Protein AF-0000000077608091 (afdb_homodimer)

Secondary structure (DSSP, 8-state):
--HHHHHHHHHHHHHHHHHHHHHHHHHHH-SPPHHHHHHHHHHHHHHHHT-SEEEEE-SSSHHHHHHHHT--SS-EEEEES-HHHHHHHHHHSTTEEEEE-S----HHHHHHHHHHHHHHTT---TT-EEEEEEE--SSSSS-EEEEEEEE---S---------TT-/--HHHHHHHHHHHHHHHHHHHHHHHHHHH-SPPHHHHHHHHHHHHHHHHT-SEEEEE-SSSHHHHHHHHT--SS-EEEEES-HHHHHHHHHHSTTEEEEE-S----HHHHHHHHHHHHHHTT---TT-EEEEEEE--SSSSS-EEEEEEEE---S---------TT-

InterPro domains:
  IPR001697 Pyruvate kinase [PTHR11817] (1-133)
  IPR015795 Pyruvate kinase, C-terminal [PF02887] (36-150)
  IPR036918 Pyruvate kinase, C-terminal domain superfamily [G3DSA:3.40.1380.20] (1-151)
  IPR036918 Pyruvate kinase, C-terminal domain superfamily [SSF52935] (31-150)

pLDDT: mean 85.75, std 20.27, range [20.41, 98.81]

Nearest PDB structures (foldseek):
  3eoe-assembly1_B  TM=9.133E-01  e=2.733E-14  Toxoplasma gondii
  6qxl-assembly2_J  TM=8.738E-01  e=2.273E-09  Pseudomonas aeruginosa
  6qxl-assembly3_K  TM=8.736E-01  e=2.941E-09  Pseudomonas aeruginosa
  6qxl-assembly2_F  TM=8.729E-01  e=5.598E-09  Pseudomonas aeruginosa
  6k0k-assembly2_D  TM=8.549E-01  e=6.367E-09  Escherichia coli

Foldseek 3Di:
DDPVVVVVVVLVVLVVLLVVLVVVCCVPPNDDDQLLVQLSVLLVVCSVVVFLEEEEEAAQLPSVQSNLSSPHPHAYEYEYQDPVSQVVSVVPRPRYHYDHDNAPPDVPVVVLVVQVVCVVVVRADFFGKYKYWYAPPSPDHPGTRDIDIDTHHDPPPDPPPPPPVPD/DDPVVVVVVVLVVLVVLLVVLVVVCCVPPNDDDQLLVQLSVLLVVCSVVVFLEEEEEAAQLPSVQSNLSSPHPHAYEYEYQDPVSQVVSVVPRPRYHYDHDNDPPDVPVVVLVVQVVCVVVVRADFFGKYKYWYDPPPPDHPGTRDIDIDTHHDPPPPPPPPPPVPD

Radius of gyration: 19.95 Å; Cα contacts (8 Å, |Δi|>4): 597; chains: 2; bounding box: 43×51×68 Å

Solvent-accessible surface area (backbone atoms only — not comparable to full-atom values): 17889 Å² total; per-residue (Å²): 128,55,71,68,53,53,51,50,52,49,49,51,48,38,51,50,52,30,50,52,53,54,49,49,44,41,71,72,68,38,64,42,56,61,43,51,31,43,29,46,33,42,44,51,33,29,62,37,46,62,27,45,32,36,38,33,49,31,72,80,36,59,56,53,52,43,35,47,72,48,50,57,86,43,50,30,41,36,38,19,62,36,61,67,34,22,54,51,41,37,73,68,37,79,69,38,48,49,40,65,38,93,64,84,72,55,62,69,62,51,51,51,51,49,48,51,50,34,36,75,73,67,56,44,53,78,66,37,37,33,32,35,38,29,48,70,63,89,85,52,88,94,52,36,26,34,35,37,56,49,59,38,67,67,84,71,64,70,73,78,70,76,76,70,76,74,118,129,56,71,68,55,53,52,51,52,50,50,50,48,38,51,52,53,32,51,52,51,54,50,49,44,43,70,72,69,38,65,41,55,61,43,50,30,44,29,45,33,41,45,50,34,28,61,37,47,62,29,44,32,36,37,34,51,27,73,79,36,60,58,53,52,44,35,47,73,49,50,57,86,44,49,32,41,36,39,18,65,35,61,67,34,24,55,51,41,38,73,68,38,80,68,40,47,48,40,65,39,93,63,82,72,57,62,67,61,53,51,52,51,49,49,51,51,33,35,74,74,68,56,42,54,78,66,38,38,32,32,36,38,29,48,70,63,85,85,52,88,92,52,38,29,33,34,37,56,48,57,37,66,66,81,72,69,70,73,80,68,76,75,70,70,76,114

Sequence (334 aa):
MSATCLQAETAIHYNDVYQSLRNAVLEVNGPMETAEAVASSAVKTAIDINAKMLVVLTETGNTARLVAKYRPEMPVLVLTALEQTARQTEGFVKGVVSRCVGSMIGTDSILYRATETGKDLGWLKKGDAVVAVHGIQEAKSGSTNLLKVLRRVSAQLSPVALKSSYMMSATCLQAETAIHYNDVYQSLRNAVLEVNGPMETAEAVASSAVKTAIDINAKMLVVLTETGNTARLVAKYRPEMPVLVLTALEQTARQTEGFVKGVVSRCVGSMIGTDSILYRATETGKDLGWLKKGDAVVAVHGIQEAKSGSTNLLKVLRRVSAQLSPVALKSSYM

Structure (mmCIF, N/CA/C/O backbone):
data_AF-0000000077608091-model_v1
#
loop_
_entity.id
_entity.type
_entity.pdbx_description
1 polymer 'Pyruvate kinase'
#
loop_
_atom_site.group_PDB
_atom_site.id
_atom_site.type_symbol
_atom_site.label_atom_id
_atom_site.label_alt_id
_atom_site.label_comp_id
_atom_site.label_asym_id
_atom_site.label_entity_id
_atom_site.label_seq_id
_atom_site.pdbx_PDB_ins_code
_atom_site.Cartn_x
_atom_site.Cartn_y
_atom_site.Cartn_z
_atom_site.occupancy
_atom_site.B_iso_or_equiv
_atom_site.auth_seq_id
_atom_site.auth_comp_id
_atom_site.auth_asym_id
_atom_site.auth_atom_id
_atom_site.pdbx_PDB_model_num
ATOM 1 N N . MET A 1 1 ? 9.133 -10.523 -32.656 1 48.5 1 MET A N 1
ATOM 2 C CA . MET A 1 1 ? 8.953 -9.633 -31.516 1 48.5 1 MET A CA 1
ATOM 3 C C . MET A 1 1 ? 9.57 -10.242 -30.266 1 48.5 1 MET A C 1
ATOM 5 O O . MET A 1 1 ? 9.273 -11.383 -29.906 1 48.5 1 MET A O 1
ATOM 9 N N . SER A 1 2 ? 10.68 -9.805 -29.797 1 58.56 2 SER A N 1
ATOM 10 C CA . SER A 1 2 ? 11.469 -10.406 -28.719 1 58.56 2 SER A CA 1
ATOM 11 C C . SER A 1 2 ? 10.656 -10.555 -27.453 1 58.56 2 SER A C 1
ATOM 13 O O . SER A 1 2 ? 9.664 -9.852 -27.25 1 58.56 2 SER A O 1
ATOM 15 N N . ALA A 1 3 ? 10.867 -11.625 -26.766 1 62.22 3 ALA A N 1
ATOM 16 C CA . ALA A 1 3 ? 10.219 -11.914 -25.5 1 62.22 3 ALA A CA 1
ATOM 17 C C . ALA A 1 3 ? 10.125 -10.664 -24.625 1 62.22 3 ALA A C 1
ATOM 19 O O . ALA A 1 3 ? 9.133 -10.469 -23.922 1 62.22 3 ALA A O 1
ATOM 20 N N . THR A 1 4 ? 11.047 -9.773 -24.672 1 61.53 4 THR A N 1
ATOM 21 C CA . THR A 1 4 ? 11.086 -8.531 -23.906 1 61.53 4 THR A CA 1
ATOM 22 C C . THR A 1 4 ? 10.008 -7.566 -24.391 1 61.53 4 THR A C 1
ATOM 24 O O . THR A 1 4 ? 9.352 -6.906 -23.578 1 61.53 4 THR A O 1
ATOM 27 N N . CYS A 1 5 ? 9.852 -7.645 -25.719 1 62.22 5 CYS A N 1
ATOM 28 C CA . CYS A 1 5 ? 8.852 -6.754 -26.297 1 62.22 5 CYS A CA 1
ATOM 29 C C . CYS A 1 5 ? 7.441 -7.219 -25.953 1 62.22 5 CYS A C 1
ATOM 31 O O . CYS A 1 5 ? 6.566 -6.398 -25.672 1 62.22 5 CYS A O 1
ATOM 33 N N . LEU A 1 6 ? 7.273 -8.531 -25.906 1 63.91 6 LEU A N 1
ATOM 34 C CA . LEU A 1 6 ? 5.969 -9.102 -25.578 1 63.91 6 LEU A CA 1
ATOM 35 C C . LEU A 1 6 ? 5.625 -8.844 -24.125 1 63.91 6 LEU A C 1
ATOM 37 O O . LEU A 1 6 ? 4.488 -8.492 -23.797 1 63.91 6 LEU A O 1
ATOM 41 N N . GLN A 1 7 ? 6.637 -8.93 -23.328 1 67.44 7 GLN A N 1
ATOM 42 C CA . GLN A 1 7 ? 6.43 -8.703 -21.891 1 67.44 7 GLN A CA 1
ATOM 43 C C . GLN A 1 7 ? 6.074 -7.246 -21.609 1 67.44 7 GLN A C 1
ATOM 45 O O . GLN A 1 7 ? 5.184 -6.969 -20.797 1 67.44 7 GLN A O 1
ATOM 50 N N . ALA A 1 8 ? 6.676 -6.426 -22.281 1 68.75 8 ALA A N 1
ATOM 51 C CA . ALA A 1 8 ? 6.402 -5 -22.125 1 68.75 8 ALA A CA 1
ATOM 52 C C . ALA A 1 8 ? 4.988 -4.66 -22.594 1 68.75 8 ALA A C 1
ATOM 54 O O . ALA A 1 8 ? 4.285 -3.881 -21.938 1 68.75 8 ALA A O 1
ATOM 55 N N . GLU A 1 9 ? 4.605 -5.258 -23.672 1 71.06 9 GLU A N 1
ATOM 56 C CA . GLU A 1 9 ? 3.275 -4.996 -24.219 1 71.06 9 GLU A CA 1
ATOM 57 C C . GLU A 1 9 ? 2.184 -5.516 -23.281 1 71.06 9 GLU A C 1
ATOM 59 O O . GLU A 1 9 ? 1.145 -4.875 -23.125 1 71.06 9 GLU A O 1
ATOM 64 N N . THR A 1 10 ? 2.473 -6.605 -22.734 1 74.44 10 THR A N 1
ATOM 65 C CA . THR A 1 10 ? 1.517 -7.199 -21.797 1 74.44 10 THR A CA 1
ATOM 66 C C . THR A 1 10 ? 1.396 -6.355 -20.531 1 74.44 10 THR A C 1
ATOM 68 O O . THR A 1 10 ? 0.29 -6.109 -20.047 1 74.44 10 THR A O 1
ATOM 71 N N . ALA A 1 11 ? 2.557 -5.875 -20.141 1 76.69 11 ALA A N 1
ATOM 72 C CA . ALA A 1 11 ? 2.557 -5.035 -18.938 1 76.69 11 ALA A CA 1
ATOM 73 C C . ALA A 1 11 ? 1.771 -3.748 -19.172 1 76.69 11 ALA A C 1
ATOM 75 O O . ALA A 1 11 ? 1.044 -3.289 -18.281 1 76.69 11 ALA A O 1
ATOM 76 N N . ILE A 1 12 ? 1.91 -3.242 -20.375 1 80 12 ILE A N 1
ATOM 77 C CA . ILE A 1 12 ? 1.195 -2.025 -20.75 1 80 12 ILE A CA 1
ATOM 78 C C . ILE A 1 12 ? -0.307 -2.295 -20.766 1 80 12 ILE A C 1
ATOM 80 O O . ILE A 1 12 ? -1.099 -1.479 -20.297 1 80 12 ILE A O 1
ATOM 84 N N . HIS A 1 13 ? -0.577 -3.475 -21.188 1 88.25 13 HIS A N 1
ATOM 85 C CA . HIS A 1 13 ? -1.985 -3.846 -21.25 1 88.25 13 HIS A CA 1
ATOM 86 C C . HIS A 1 13 ? -2.596 -3.943 -19.859 1 88.25 13 HIS A C 1
ATOM 88 O O . HIS A 1 13 ? -3.66 -3.375 -19.594 1 88.25 13 HIS A O 1
ATOM 94 N N . TYR A 1 14 ? -1.888 -4.531 -18.969 1 92.38 14 TYR A N 1
ATOM 95 C CA . TYR A 1 14 ? -2.424 -4.703 -17.625 1 92.38 14 TYR A CA 1
ATOM 96 C C . TYR A 1 14 ? -2.496 -3.369 -16.891 1 92.38 14 TYR A C 1
ATOM 98 O O . TYR A 1 14 ? -3.428 -3.127 -16.109 1 92.38 14 TYR A O 1
ATOM 106 N N . ASN A 1 15 ? -1.525 -2.506 -17.109 1 95.62 15 ASN A N 1
ATOM 107 C CA . ASN A 1 15 ? -1.569 -1.174 -16.516 1 95.62 15 ASN A CA 1
ATOM 108 C C . ASN A 1 15 ? -2.766 -0.373 -17.016 1 95.62 15 ASN A C 1
ATOM 110 O O . ASN A 1 15 ? -3.43 0.317 -16.25 1 95.62 15 ASN A O 1
ATOM 114 N N . ASP A 1 16 ? -3.035 -0.475 -18.312 1 96.12 16 ASP A N 1
ATOM 115 C CA . ASP A 1 16 ? -4.172 0.236 -18.891 1 96.12 16 ASP A CA 1
ATOM 116 C C . ASP A 1 16 ? -5.492 -0.289 -18.328 1 96.12 16 ASP A C 1
ATOM 118 O O . ASP A 1 16 ? -6.395 0.491 -18.016 1 96.12 16 ASP A O 1
ATOM 122 N N . VAL A 1 17 ? -5.594 -1.579 -18.281 1 96.69 17 VAL A N 1
ATOM 123 C CA . VAL A 1 17 ? -6.801 -2.191 -17.734 1 96.69 17 VAL A CA 1
ATOM 124 C C . VAL A 1 17 ? -6.98 -1.766 -16.266 1 96.69 17 VAL A C 1
ATOM 126 O O . VAL A 1 17 ? -8.07 -1.355 -15.867 1 96.69 17 VAL A O 1
ATOM 129 N N . TYR A 1 18 ? -5.922 -1.805 -15.547 1 97.56 18 TYR A N 1
ATOM 130 C CA . TYR A 1 18 ? -5.961 -1.393 -14.148 1 97.56 18 TYR A CA 1
ATOM 131 C C . TYR A 1 18 ? -6.453 0.043 -14.016 1 97.56 18 TYR A C 1
ATOM 133 O O . TYR A 1 18 ? -7.367 0.323 -13.234 1 97.56 18 TYR A O 1
ATOM 141 N N . GLN A 1 19 ? -5.836 0.917 -14.727 1 97.5 19 GLN A N 1
ATOM 142 C CA . GLN A 1 19 ? -6.176 2.332 -14.617 1 97.5 19 GLN A CA 1
ATOM 143 C C . GLN A 1 19 ? -7.629 2.58 -15.016 1 97.5 19 GLN A C 1
ATOM 145 O O . GLN A 1 19 ? -8.32 3.381 -14.383 1 97.5 19 GLN A O 1
ATOM 150 N N . SER A 1 20 ? -8.062 1.897 -16.047 1 97.56 20 SER A N 1
ATOM 151 C CA . SER A 1 20 ? -9.445 2.045 -16.484 1 97.56 20 SER A CA 1
ATOM 152 C C . SER A 1 20 ? -10.422 1.583 -15.406 1 97.56 20 SER A C 1
ATOM 154 O O . SER A 1 20 ? -11.43 2.242 -15.156 1 97.56 20 SER A O 1
ATOM 156 N N . LEU A 1 21 ? -10.125 0.485 -14.812 1 97.75 21 LEU A N 1
ATOM 157 C CA . LEU A 1 21 ? -10.992 -0.047 -13.758 1 97.75 21 LEU A CA 1
ATOM 158 C C . LEU A 1 21 ? -11.008 0.882 -12.547 1 97.75 21 LEU A C 1
ATOM 160 O O . LEU A 1 21 ? -12.078 1.181 -12.008 1 97.75 21 LEU A O 1
ATOM 164 N N . ARG A 1 22 ? -9.812 1.291 -12.102 1 98 22 ARG A N 1
ATOM 165 C CA . ARG A 1 22 ? -9.727 2.217 -10.977 1 98 22 ARG A CA 1
ATOM 166 C C . ARG A 1 22 ? -10.539 3.48 -11.242 1 98 22 ARG A C 1
ATOM 168 O O . ARG A 1 22 ? -11.312 3.916 -10.391 1 98 22 ARG A O 1
ATOM 175 N N . ASN A 1 23 ? -10.352 4.062 -12.438 1 97.06 23 ASN A N 1
ATOM 176 C CA . ASN A 1 23 ? -11.031 5.305 -12.781 1 97.06 23 ASN A CA 1
ATOM 177 C C . ASN A 1 23 ? -12.547 5.109 -12.836 1 97.06 23 ASN A C 1
ATOM 179 O O . ASN A 1 23 ? -13.305 5.992 -12.43 1 97.06 23 ASN A O 1
ATOM 183 N N . ALA A 1 24 ? -12.945 4.016 -13.367 1 97.31 24 ALA A N 1
ATOM 184 C CA . ALA A 1 24 ? -14.375 3.723 -13.43 1 97.31 24 ALA A CA 1
ATOM 185 C C . ALA A 1 24 ? -14.977 3.654 -12.031 1 97.31 24 ALA A C 1
ATOM 187 O O . ALA A 1 24 ? -16.062 4.18 -11.789 1 97.31 24 ALA A O 1
ATOM 188 N N . VAL A 1 25 ? -14.273 3.021 -11.133 1 97.44 25 VAL A N 1
ATOM 189 C CA . VAL A 1 25 ? -14.766 2.883 -9.766 1 97.44 25 VAL A CA 1
ATOM 190 C C . VAL A 1 25 ? -14.875 4.258 -9.117 1 97.44 25 VAL A C 1
ATOM 192 O O . VAL A 1 25 ? -15.883 4.566 -8.469 1 97.44 25 VAL A O 1
ATOM 195 N N . LEU A 1 26 ? -13.891 5.062 -9.25 1 96.06 26 LEU A N 1
ATOM 196 C CA . LEU A 1 26 ? -13.898 6.395 -8.656 1 96.06 26 LEU A CA 1
ATOM 197 C C . LEU A 1 26 ? -15.008 7.246 -9.25 1 96.06 26 LEU A C 1
ATOM 199 O O . LEU A 1 26 ? -15.641 8.031 -8.539 1 96.06 26 LEU A O 1
ATOM 203 N N . GLU A 1 27 ? -15.219 7.105 -10.539 1 94.44 27 GLU A N 1
ATOM 204 C CA . GLU A 1 27 ? -16.234 7.883 -11.234 1 94.44 27 GLU A CA 1
ATOM 205 C C . GLU A 1 27 ? -17.641 7.477 -10.781 1 94.44 27 GLU A C 1
ATOM 207 O O . GLU A 1 27 ? -18.5 8.328 -10.555 1 94.44 27 GLU A O 1
ATOM 212 N N . VAL A 1 28 ? -17.812 6.195 -10.641 1 95.88 28 VAL A N 1
ATOM 213 C CA . VAL A 1 28 ? -19.156 5.68 -10.383 1 95.88 28 VAL A CA 1
ATOM 214 C C . VAL A 1 28 ? -19.438 5.711 -8.883 1 95.88 28 VAL A C 1
ATOM 216 O O . VAL A 1 28 ? -20.516 6.133 -8.461 1 95.88 28 VAL A O 1
ATOM 219 N N . ASN A 1 29 ? -18.531 5.309 -8.047 1 95.19 29 ASN A N 1
ATOM 220 C CA . ASN A 1 29 ? -18.797 5.078 -6.629 1 95.19 29 ASN A CA 1
ATOM 221 C C . ASN A 1 29 ? -18.25 6.215 -5.766 1 95.19 29 ASN A C 1
ATOM 223 O O . ASN A 1 29 ? -18.625 6.34 -4.598 1 95.19 29 ASN A O 1
ATOM 227 N N . GLY A 1 30 ? -17.406 7.09 -6.312 1 94.31 30 GLY A N 1
ATOM 228 C CA . GLY A 1 30 ? -16.688 8.047 -5.477 1 94.31 30 GLY A CA 1
ATOM 229 C C . GLY A 1 30 ? -15.539 7.43 -4.707 1 94.31 30 GLY A C 1
ATOM 230 O O . GLY A 1 30 ? -14.938 6.453 -5.156 1 94.31 30 GLY A O 1
ATOM 231 N N . PRO A 1 31 ? -15.227 8.031 -3.57 1 95.44 31 PRO A N 1
ATOM 232 C CA . PRO A 1 31 ? -14.102 7.5 -2.801 1 95.44 31 PRO A CA 1
ATOM 233 C C . PRO A 1 31 ? -14.281 6.031 -2.426 1 95.44 31 PRO A C 1
ATOM 235 O O . PRO A 1 31 ? -15.398 5.602 -2.127 1 95.44 31 PRO A O 1
ATOM 238 N N . MET A 1 32 ? -13.188 5.355 -2.426 1 97.12 32 MET A N 1
ATOM 239 C CA . MET A 1 32 ? -13.188 3.924 -2.133 1 97.12 32 MET A CA 1
ATOM 240 C C . MET A 1 32 ? -13.211 3.678 -0.627 1 97.12 32 MET A C 1
ATOM 242 O O . MET A 1 32 ? -12.734 4.508 0.148 1 97.12 32 MET A O 1
ATOM 246 N N . GLU A 1 33 ? -13.758 2.455 -0.279 1 96.62 33 GLU A N 1
ATOM 247 C CA . GLU A 1 33 ? -13.5 1.937 1.061 1 96.62 33 GLU A CA 1
ATOM 248 C C . GLU A 1 33 ? -12.047 1.503 1.214 1 96.62 33 GLU A C 1
ATOM 250 O O . GLU A 1 33 ? -11.391 1.156 0.229 1 96.62 33 GLU A O 1
ATOM 255 N N . THR A 1 34 ? -11.609 1.512 2.463 1 96.69 34 THR A N 1
ATOM 256 C CA . THR A 1 34 ? -10.203 1.252 2.762 1 96.69 34 THR A CA 1
ATOM 257 C C . THR A 1 34 ? -9.758 -0.07 2.145 1 96.69 34 THR A C 1
ATOM 259 O O . THR A 1 34 ? -8.727 -0.127 1.466 1 96.69 34 THR A O 1
ATOM 262 N N . ALA A 1 35 ? -10.523 -1.068 2.297 1 96.88 35 ALA A N 1
ATOM 263 C CA . ALA A 1 35 ? -10.125 -2.396 1.84 1 96.88 35 ALA A CA 1
ATOM 264 C C . ALA A 1 35 ? -9.93 -2.418 0.327 1 96.88 35 ALA A C 1
ATOM 266 O O . ALA A 1 35 ? -8.945 -2.971 -0.17 1 96.88 35 ALA A O 1
ATOM 267 N N . GLU A 1 36 ? -10.773 -1.829 -0.389 1 97.94 36 GLU A N 1
ATOM 268 C CA . GLU A 1 36 ? -10.672 -1.799 -1.846 1 97.94 36 GLU A CA 1
ATOM 269 C C . GLU A 1 36 ? -9.484 -0.957 -2.299 1 97.94 36 GLU A C 1
ATOM 271 O O . GLU A 1 36 ? -8.766 -1.336 -3.227 1 97.94 36 GLU A O 1
ATOM 276 N N . ALA A 1 37 ? -9.336 0.158 -1.621 1 98.38 37 ALA A N 1
ATOM 277 C CA . ALA A 1 37 ? -8.234 1.043 -1.988 1 98.38 37 ALA A CA 1
ATOM 278 C C . ALA A 1 37 ? -6.887 0.353 -1.79 1 98.38 37 ALA A C 1
ATOM 280 O O . ALA A 1 37 ? -5.984 0.486 -2.621 1 98.38 37 ALA A O 1
ATOM 281 N N . VAL A 1 38 ? -6.77 -0.369 -0.725 1 98.38 38 VAL A N 1
ATOM 282 C CA . VAL A 1 38 ? -5.512 -1.047 -0.429 1 98.38 38 VAL A CA 1
ATOM 283 C C . VAL A 1 38 ? -5.316 -2.213 -1.394 1 98.38 38 VAL A C 1
ATOM 285 O O . VAL A 1 38 ? -4.211 -2.43 -1.897 1 98.38 38 VAL A O 1
ATOM 288 N N . ALA A 1 39 ? -6.344 -2.934 -1.659 1 98.44 39 ALA A N 1
ATOM 289 C CA . ALA A 1 39 ? -6.258 -4.023 -2.627 1 98.44 39 ALA A CA 1
ATOM 290 C C . ALA A 1 39 ? -5.867 -3.502 -4.008 1 98.44 39 ALA A C 1
ATOM 292 O O . ALA A 1 39 ? -4.988 -4.062 -4.664 1 98.44 39 ALA A O 1
ATOM 293 N N . SER A 1 40 ? -6.543 -2.461 -4.43 1 98.69 40 SER A N 1
ATOM 294 C CA . SER A 1 40 ? -6.223 -1.819 -5.699 1 98.69 40 SER A CA 1
ATOM 295 C C . SER A 1 40 ? -4.773 -1.346 -5.727 1 98.69 40 SER A C 1
ATOM 297 O O . SER A 1 40 ? -4.086 -1.492 -6.738 1 98.69 40 SER A O 1
ATOM 299 N N . SER A 1 41 ? -4.301 -0.815 -4.609 1 98.81 41 SER A N 1
ATOM 300 C CA . SER A 1 41 ? -2.928 -0.326 -4.512 1 98.81 41 SER A CA 1
ATOM 301 C C . SER A 1 41 ? -1.926 -1.475 -4.57 1 98.81 41 SER A C 1
ATOM 303 O O . SER A 1 41 ? -0.826 -1.319 -5.105 1 98.81 41 SER A O 1
ATOM 305 N N . ALA A 1 42 ? -2.301 -2.574 -4.027 1 98.75 42 ALA A N 1
ATOM 306 C CA . ALA A 1 42 ? -1.426 -3.742 -4.105 1 98.75 42 ALA A CA 1
ATOM 307 C C . ALA A 1 42 ? -1.215 -4.176 -5.551 1 98.75 42 ALA A C 1
ATOM 309 O O . ALA A 1 42 ? -0.087 -4.461 -5.965 1 98.75 42 ALA A O 1
ATOM 310 N N . VAL A 1 43 ? -2.285 -4.211 -6.305 1 98.62 43 VAL A N 1
ATOM 311 C CA . VAL A 1 43 ? -2.186 -4.598 -7.707 1 98.62 43 VAL A CA 1
ATOM 312 C C . VAL A 1 43 ? -1.342 -3.576 -8.469 1 98.62 43 VAL A C 1
ATOM 314 O O . VAL A 1 43 ? -0.45 -3.943 -9.234 1 98.62 43 VAL A O 1
ATOM 317 N N . LYS A 1 44 ? -1.61 -2.322 -8.188 1 98.62 44 LYS A N 1
ATOM 318 C CA . LYS A 1 44 ? -0.823 -1.255 -8.797 1 98.62 44 LYS A CA 1
ATOM 319 C C . LYS A 1 44 ? 0.659 -1.407 -8.469 1 98.62 44 LYS A C 1
ATOM 321 O O . LYS A 1 44 ? 1.511 -1.304 -9.352 1 98.62 44 LYS A O 1
ATOM 326 N N . THR A 1 45 ? 0.945 -1.621 -7.223 1 98.56 45 THR A N 1
ATOM 327 C CA . THR A 1 45 ? 2.328 -1.76 -6.781 1 98.56 45 THR A CA 1
ATOM 328 C C . THR A 1 45 ? 3 -2.943 -7.473 1 98.56 45 THR A C 1
ATOM 330 O O . THR A 1 45 ? 4.152 -2.846 -7.898 1 98.56 45 THR A O 1
ATOM 333 N N . ALA A 1 46 ? 2.281 -4.004 -7.562 1 98.31 46 ALA A N 1
ATOM 334 C CA . ALA A 1 46 ? 2.82 -5.195 -8.211 1 98.31 46 ALA A CA 1
ATOM 335 C C . ALA A 1 46 ? 3.17 -4.918 -9.672 1 98.31 46 ALA A C 1
ATOM 337 O O . ALA A 1 46 ? 4.219 -5.348 -10.156 1 98.31 46 ALA A O 1
ATOM 338 N N . ILE A 1 47 ? 2.334 -4.23 -10.375 1 97.94 47 ILE A N 1
ATOM 339 C CA . ILE A 1 47 ? 2.588 -3.842 -11.758 1 97.94 47 ILE A CA 1
ATOM 340 C C . ILE A 1 47 ? 3.824 -2.947 -11.82 1 97.94 47 ILE A C 1
ATOM 342 O O . ILE A 1 47 ? 4.719 -3.172 -12.641 1 97.94 47 ILE A O 1
ATOM 346 N N . ASP A 1 48 ? 3.885 -1.972 -10.898 1 98 48 ASP A N 1
ATOM 347 C CA . ASP A 1 48 ? 4.91 -0.933 -10.938 1 98 48 ASP A CA 1
ATOM 348 C C . ASP A 1 48 ? 6.301 -1.525 -10.727 1 98 48 ASP A C 1
ATOM 350 O O . ASP A 1 48 ? 7.285 -1.022 -11.273 1 98 48 ASP A O 1
ATOM 354 N N . ILE A 1 49 ? 6.363 -2.602 -9.914 1 97.44 49 ILE A N 1
ATOM 355 C CA . ILE A 1 49 ? 7.684 -3.107 -9.562 1 97.44 49 ILE A CA 1
ATOM 356 C C . ILE A 1 49 ? 7.957 -4.406 -10.32 1 97.44 49 ILE A C 1
ATOM 358 O O . ILE A 1 49 ? 8.969 -5.07 -10.078 1 97.44 49 ILE A O 1
ATOM 362 N N . ASN A 1 50 ? 7.031 -4.789 -11.164 1 96.88 50 ASN A N 1
ATOM 363 C CA . ASN A 1 50 ? 7.125 -6.055 -11.883 1 96.88 50 ASN A CA 1
ATOM 364 C C . ASN A 1 50 ? 7.266 -7.234 -10.922 1 96.88 50 ASN A C 1
ATOM 366 O O . ASN A 1 50 ? 8.156 -8.062 -11.078 1 96.88 50 ASN A O 1
ATOM 370 N N . ALA A 1 51 ? 6.414 -7.184 -9.93 1 97.62 51 ALA A N 1
ATOM 371 C CA . ALA A 1 51 ? 6.387 -8.289 -8.969 1 97.62 51 ALA A CA 1
ATOM 372 C C . ALA A 1 51 ? 5.984 -9.594 -9.656 1 97.62 51 ALA A C 1
ATOM 374 O O . ALA A 1 51 ? 5.242 -9.586 -10.641 1 97.62 51 ALA A O 1
ATOM 375 N N . LYS A 1 52 ? 6.422 -10.68 -9.047 1 97.5 52 LYS A N 1
ATOM 376 C CA . LYS A 1 52 ? 6.176 -11.961 -9.695 1 97.5 52 LYS A CA 1
ATOM 377 C C . LYS A 1 52 ? 4.996 -12.688 -9.047 1 97.5 52 LYS A C 1
ATOM 379 O O . LYS A 1 52 ? 4.48 -13.656 -9.602 1 97.5 52 LYS A O 1
ATOM 384 N N . MET A 1 53 ? 4.598 -12.141 -7.906 1 97.56 53 MET A N 1
ATOM 385 C CA . MET A 1 53 ? 3.49 -12.773 -7.199 1 97.56 53 MET A CA 1
ATOM 386 C C . MET A 1 53 ? 2.828 -11.797 -6.234 1 97.56 53 MET A C 1
ATOM 388 O O . MET A 1 53 ? 3.488 -10.906 -5.695 1 97.56 53 MET A O 1
ATOM 392 N N . LEU A 1 54 ? 1.533 -11.992 -6.074 1 98.44 54 LEU A N 1
ATOM 393 C CA . LEU A 1 54 ? 0.776 -11.344 -5.012 1 98.44 54 LEU A CA 1
ATOM 394 C C . LEU A 1 54 ? 0.356 -12.352 -3.947 1 98.44 54 LEU A C 1
ATOM 396 O O . LEU A 1 54 ? -0.021 -13.477 -4.27 1 98.44 54 LEU A O 1
ATOM 400 N N . VAL A 1 55 ? 0.446 -11.938 -2.713 1 98.19 55 VAL A N 1
ATOM 401 C CA . VAL A 1 55 ? -0.026 -12.758 -1.604 1 98.19 55 VAL A CA 1
ATOM 402 C C . VAL A 1 55 ? -1.168 -12.047 -0.883 1 98.19 55 VAL A C 1
ATOM 404 O O . VAL A 1 55 ? -1.041 -10.883 -0.504 1 98.19 55 VAL A O 1
ATOM 407 N N . VAL A 1 56 ? -2.219 -12.789 -0.667 1 97.62 56 VAL A N 1
ATOM 408 C CA . VAL A 1 56 ? -3.402 -12.25 -0.007 1 97.62 56 VAL A CA 1
ATOM 409 C C . VAL A 1 56 ? -3.705 -13.062 1.253 1 97.62 56 VAL A C 1
ATOM 411 O O . VAL A 1 56 ? -3.867 -14.281 1.191 1 97.62 56 VAL A O 1
ATOM 414 N N . LEU A 1 57 ? -3.701 -12.398 2.346 1 96.19 57 LEU A N 1
ATOM 415 C CA . LEU A 1 57 ? -4.234 -13.008 3.561 1 96.19 57 LEU A CA 1
ATOM 416 C C . LEU A 1 57 ? -5.672 -12.562 3.807 1 96.19 57 LEU A C 1
ATOM 418 O O . LEU A 1 57 ? -5.949 -11.359 3.891 1 96.19 57 LEU A O 1
ATOM 422 N N . THR A 1 58 ? -6.562 -13.57 3.9 1 94.5 58 THR A N 1
ATOM 423 C CA . THR A 1 58 ? -7.977 -13.227 4.012 1 94.5 58 THR A CA 1
ATOM 424 C C . THR A 1 58 ? -8.703 -14.227 4.91 1 94.5 58 THR A C 1
ATOM 426 O O . THR A 1 58 ? -8.305 -15.391 5.008 1 94.5 58 THR A O 1
ATOM 429 N N . GLU A 1 59 ? -9.641 -13.695 5.602 1 92.06 59 GLU A N 1
ATOM 430 C CA . GLU A 1 59 ? -10.492 -14.57 6.402 1 92.06 59 GLU A CA 1
ATOM 431 C C . GLU A 1 59 ? -11.742 -14.977 5.625 1 92.06 59 GLU A C 1
ATOM 433 O O . GLU A 1 59 ? -12.055 -16.156 5.523 1 92.06 59 GLU A O 1
ATOM 438 N N . THR A 1 60 ? -12.422 -14.133 4.988 1 90.94 60 THR A N 1
ATOM 439 C CA . THR A 1 60 ? -13.711 -14.383 4.355 1 90.94 60 THR A CA 1
ATOM 440 C C . THR A 1 60 ? -13.555 -14.531 2.846 1 90.94 60 THR A C 1
ATOM 442 O O . THR A 1 60 ? -14.5 -14.906 2.152 1 90.94 60 THR A O 1
ATOM 445 N N . GLY A 1 61 ? -12.43 -14.133 2.334 1 94.19 61 GLY A N 1
ATOM 446 C CA . GLY A 1 61 ? -12.219 -14.164 0.896 1 94.19 61 GLY A CA 1
ATOM 447 C C . GLY A 1 61 ? -12.438 -12.812 0.236 1 94.19 61 GLY A C 1
ATOM 448 O O . GLY A 1 61 ? -12.156 -12.648 -0.952 1 94.19 61 GLY A O 1
ATOM 449 N N . ASN A 1 62 ? -12.867 -11.859 0.987 1 94.19 62 ASN A N 1
ATOM 450 C CA . ASN A 1 62 ? -13.172 -10.547 0.422 1 94.19 62 ASN A CA 1
ATOM 451 C C . ASN A 1 62 ? -11.93 -9.891 -0.177 1 94.19 62 ASN A C 1
ATOM 453 O O . ASN A 1 62 ? -11.984 -9.328 -1.269 1 94.19 62 ASN A O 1
ATOM 457 N N . THR A 1 63 ? -10.797 -9.953 0.528 1 96 63 THR A N 1
ATOM 458 C CA . THR A 1 63 ? -9.57 -9.367 0.011 1 96 63 THR A CA 1
ATOM 459 C C . THR A 1 63 ? -9.188 -10 -1.327 1 96 63 THR A C 1
ATOM 461 O O . THR A 1 63 ? -8.758 -9.305 -2.246 1 96 63 THR A O 1
ATOM 464 N N . ALA A 1 64 ? -9.352 -11.25 -1.453 1 96.31 64 ALA A N 1
ATOM 465 C CA . ALA A 1 64 ? -9.047 -11.953 -2.697 1 96.31 64 ALA A CA 1
ATOM 466 C C . ALA A 1 64 ? -9.922 -11.445 -3.84 1 96.31 64 ALA A C 1
ATOM 468 O O . ALA A 1 64 ? -9.43 -11.219 -4.949 1 96.31 64 ALA A O 1
ATOM 469 N N . ARG A 1 65 ? -11.141 -11.258 -3.578 1 96.25 65 ARG A N 1
ATOM 470 C CA . ARG A 1 65 ? -12.086 -10.773 -4.586 1 96.25 65 ARG A CA 1
ATOM 471 C C . ARG A 1 65 ? -11.727 -9.359 -5.027 1 96.25 65 ARG A C 1
ATOM 473 O O . ARG A 1 65 ? -11.766 -9.047 -6.219 1 96.25 65 ARG A O 1
ATOM 480 N N . LEU A 1 66 ? -11.422 -8.562 -4.09 1 96.81 66 LEU A N 1
ATOM 481 C CA . LEU A 1 66 ? -11.047 -7.188 -4.395 1 96.81 66 LEU A CA 1
ATOM 482 C C . LEU A 1 66 ? -9.789 -7.141 -5.25 1 96.81 66 LEU A C 1
ATOM 484 O O . LEU A 1 66 ? -9.703 -6.363 -6.203 1 96.81 66 LEU A O 1
ATOM 488 N N . VAL A 1 67 ? -8.789 -7.949 -4.902 1 97.94 67 VAL A N 1
ATOM 489 C CA . VAL A 1 67 ? -7.559 -7.996 -5.688 1 97.94 67 VAL A CA 1
ATOM 490 C C . VAL A 1 67 ? -7.863 -8.477 -7.105 1 97.94 67 VAL A C 1
ATOM 492 O O . VAL A 1 67 ? -7.41 -7.871 -8.078 1 97.94 67 VAL A O 1
ATOM 495 N N . ALA A 1 68 ? -8.641 -9.469 -7.254 1 96.94 68 ALA A N 1
ATOM 496 C CA . ALA A 1 68 ? -8.977 -10.039 -8.555 1 96.94 68 ALA A CA 1
ATOM 497 C C . ALA A 1 68 ? -9.727 -9.023 -9.422 1 96.94 68 ALA A C 1
ATOM 499 O O . ALA A 1 68 ? -9.562 -9.016 -10.641 1 96.94 68 ALA A O 1
ATOM 500 N N . LYS A 1 69 ? -10.516 -8.242 -8.797 1 96.06 69 LYS A N 1
ATOM 501 C CA . LYS A 1 69 ? -11.289 -7.211 -9.484 1 96.06 69 LYS A CA 1
ATOM 502 C C . LYS A 1 69 ? -10.383 -6.328 -10.344 1 96.06 69 LYS A C 1
ATOM 504 O O . LYS A 1 69 ? -10.797 -5.863 -11.406 1 96.06 69 LYS A O 1
ATOM 509 N N . TYR A 1 70 ? -9.195 -6.137 -9.906 1 97.44 70 TYR A N 1
ATOM 510 C CA . TYR A 1 70 ? -8.32 -5.176 -10.562 1 97.44 70 TYR A CA 1
ATOM 511 C C . TYR A 1 70 ? -7.352 -5.875 -11.5 1 97.44 70 TYR A C 1
ATOM 513 O O . TYR A 1 70 ? -6.387 -5.27 -11.977 1 97.44 70 TYR A O 1
ATOM 521 N N . ARG A 1 71 ? -7.5 -7.145 -11.727 1 95.94 71 ARG A N 1
ATOM 522 C CA . ARG A 1 71 ? -6.934 -7.945 -12.812 1 95.94 71 ARG A CA 1
ATOM 523 C C . ARG A 1 71 ? -5.406 -7.918 -12.766 1 95.94 71 ARG A C 1
ATOM 525 O O . ARG A 1 71 ? -4.766 -7.496 -13.734 1 95.94 71 ARG A O 1
ATOM 532 N N . PRO A 1 72 ? -4.867 -8.461 -11.711 1 96.44 72 PRO A N 1
ATOM 533 C CA . PRO A 1 72 ? -3.404 -8.531 -11.672 1 96.44 72 PRO A CA 1
ATOM 534 C C . PRO A 1 72 ? -2.83 -9.414 -12.781 1 96.44 72 PRO A C 1
ATOM 536 O O . PRO A 1 72 ? -3.443 -10.414 -13.156 1 96.44 72 PRO A O 1
ATOM 539 N N . GLU A 1 73 ? -1.683 -8.984 -13.281 1 93 73 GLU A N 1
ATOM 540 C CA . GLU A 1 73 ? -0.967 -9.742 -14.297 1 93 73 GLU A CA 1
ATOM 541 C C . GLU A 1 73 ? -0.306 -10.984 -13.703 1 93 73 GLU A C 1
ATOM 543 O O . GLU A 1 73 ? -0.19 -12.016 -14.367 1 93 73 GLU A O 1
ATOM 548 N N . MET A 1 74 ? 0.159 -10.945 -12.492 1 95.81 74 MET A N 1
ATOM 549 C CA . MET A 1 74 ? 0.935 -11.992 -11.836 1 95.81 74 MET A CA 1
ATOM 550 C C . MET A 1 74 ? 0.027 -12.93 -11.039 1 95.81 74 MET A C 1
ATOM 552 O O . MET A 1 74 ? -1.095 -12.555 -10.688 1 95.81 74 MET A O 1
ATOM 556 N N . PRO A 1 75 ? 0.473 -14.102 -10.797 1 97 75 PRO A N 1
ATOM 557 C CA . PRO A 1 75 ? -0.347 -15.016 -10.008 1 97 75 PRO A CA 1
ATOM 558 C C . PRO A 1 75 ? -0.597 -14.516 -8.586 1 97 75 PRO A C 1
ATOM 560 O O . PRO A 1 75 ? 0.235 -13.797 -8.031 1 97 75 PRO A O 1
ATOM 563 N N . VAL A 1 76 ? -1.743 -14.922 -8.055 1 98.19 76 VAL A N 1
ATOM 564 C CA . VAL A 1 76 ? -2.162 -14.516 -6.715 1 98.19 76 VAL A CA 1
ATOM 565 C C . VAL A 1 76 ? -2.279 -15.75 -5.82 1 98.19 76 VAL A C 1
ATOM 567 O O . VAL A 1 76 ? -2.996 -16.703 -6.148 1 98.19 76 VAL A O 1
ATOM 570 N N . LEU A 1 77 ? -1.54 -15.75 -4.777 1 98.44 77 LEU A N 1
ATOM 571 C CA . LEU A 1 77 ? -1.657 -16.781 -3.748 1 98.44 77 LEU A CA 1
ATOM 572 C C . LEU A 1 77 ? -2.52 -16.297 -2.588 1 98.44 77 LEU A C 1
ATOM 574 O O . LEU A 1 77 ? -2.184 -15.305 -1.93 1 98.44 77 LEU A O 1
ATOM 578 N N . VAL A 1 78 ? -3.582 -17 -2.338 1 97.69 78 VAL A N 1
ATOM 579 C CA . VAL A 1 78 ? -4.484 -16.656 -1.243 1 97.69 78 VAL A CA 1
ATOM 580 C C . VAL A 1 78 ? -4.25 -17.609 -0.068 1 97.69 78 VAL A C 1
ATOM 582 O O . VAL A 1 78 ? -4.27 -18.828 -0.233 1 97.69 78 VAL A O 1
ATOM 585 N N . LEU A 1 79 ? -4.016 -17.016 1.052 1 97.25 79 LEU A N 1
ATOM 586 C CA . LEU A 1 79 ? -3.848 -17.781 2.283 1 97.25 79 LEU A CA 1
ATOM 587 C C . LEU A 1 79 ? -4.965 -17.469 3.273 1 97.25 79 LEU A C 1
ATOM 589 O O . LEU A 1 79 ? -5.293 -16.312 3.494 1 97.25 79 LEU A O 1
ATOM 593 N N . THR A 1 80 ? -5.535 -18.484 3.852 1 95.75 80 THR A N 1
ATOM 594 C CA . THR A 1 80 ? -6.629 -18.375 4.812 1 95.75 80 THR A CA 1
ATOM 595 C C . THR A 1 80 ? -6.594 -19.516 5.812 1 95.75 80 THR A C 1
ATOM 597 O O . THR A 1 80 ? -6.062 -20.594 5.512 1 95.75 80 THR A O 1
ATOM 600 N N . ALA A 1 81 ? -7.082 -19.219 6.98 1 95.12 81 ALA A N 1
ATOM 601 C CA . ALA A 1 81 ? -7.16 -20.281 7.984 1 95.12 81 ALA A CA 1
ATOM 602 C C . ALA A 1 81 ? -8.43 -21.094 7.816 1 95.12 81 ALA A C 1
ATOM 604 O O . ALA A 1 81 ? -8.602 -22.125 8.469 1 95.12 81 ALA A O 1
ATOM 605 N N . LEU A 1 82 ? -9.336 -20.703 6.906 1 95.44 82 LEU A N 1
ATOM 606 C CA . LEU A 1 82 ? -10.617 -21.375 6.719 1 95.44 82 LEU A CA 1
ATOM 607 C C . LEU A 1 82 ? -10.633 -22.156 5.414 1 95.44 82 LEU A C 1
ATOM 609 O O . LEU A 1 82 ? -10.539 -21.578 4.332 1 95.44 82 LEU A O 1
ATOM 613 N N . GLU A 1 83 ? -10.875 -23.438 5.543 1 96.25 83 GLU A N 1
ATOM 614 C CA . GLU A 1 83 ? -10.891 -24.312 4.379 1 96.25 83 GLU A CA 1
ATOM 615 C C . GLU A 1 83 ? -11.984 -23.906 3.395 1 96.25 83 GLU A C 1
ATOM 617 O O . GLU A 1 83 ? -11.781 -23.953 2.18 1 96.25 83 GLU A O 1
ATOM 622 N N . GLN A 1 84 ? -13.062 -23.609 3.943 1 96.19 84 GLN A N 1
ATOM 623 C CA . GLN A 1 84 ? -14.18 -23.203 3.092 1 96.19 84 GLN A CA 1
ATOM 624 C C . GLN A 1 84 ? -13.812 -22 2.242 1 96.19 84 GLN A C 1
ATOM 626 O O . GLN A 1 84 ? -14.117 -21.953 1.05 1 96.19 84 GLN A O 1
ATOM 631 N N . THR A 1 85 ? -13.188 -21.062 2.855 1 95.81 85 THR A N 1
ATOM 632 C CA . THR A 1 85 ? -12.766 -19.859 2.139 1 95.81 85 THR A CA 1
ATOM 633 C C . THR A 1 85 ? -11.742 -20.219 1.061 1 95.81 85 THR A C 1
ATOM 635 O O . THR A 1 85 ? -11.797 -19.688 -0.051 1 95.81 85 THR A O 1
ATOM 638 N N . ALA A 1 86 ? -10.836 -21.094 1.38 1 96.31 86 ALA A N 1
ATOM 639 C CA . ALA A 1 86 ? -9.836 -21.516 0.403 1 96.31 86 ALA A CA 1
ATOM 640 C C . ALA A 1 86 ? -10.492 -22.141 -0.824 1 96.31 86 ALA A C 1
ATOM 642 O O . ALA A 1 86 ? -10.156 -21.797 -1.96 1 96.31 86 ALA A O 1
ATOM 643 N N . ARG A 1 87 ? -11.422 -23 -0.637 1 94.94 87 ARG A N 1
ATOM 644 C CA . ARG A 1 87 ? -12.117 -23.672 -1.727 1 94.94 87 ARG A CA 1
ATOM 645 C C . ARG A 1 87 ? -12.906 -22.672 -2.574 1 94.94 87 ARG A C 1
ATOM 647 O O . ARG A 1 87 ? -12.859 -22.734 -3.805 1 94.94 87 ARG A O 1
ATOM 654 N N . GLN A 1 88 ? -13.531 -21.828 -1.916 1 94.88 88 GLN A N 1
ATOM 655 C CA . GLN A 1 88 ? -14.391 -20.859 -2.596 1 94.88 88 GLN A CA 1
ATOM 656 C C . GLN A 1 88 ? -13.562 -19.906 -3.447 1 94.88 88 GLN A C 1
ATOM 658 O O . GLN A 1 88 ? -13.93 -19.609 -4.59 1 94.88 88 GLN A O 1
ATOM 663 N N . THR A 1 89 ? -12.523 -19.469 -2.912 1 94.31 89 THR A N 1
ATOM 664 C CA . THR A 1 89 ? -11.727 -18.484 -3.633 1 94.31 89 THR A CA 1
ATOM 665 C C . THR A 1 89 ? -11 -19.141 -4.809 1 94.31 89 THR A C 1
ATOM 667 O O . THR A 1 89 ? -10.852 -18.531 -5.867 1 94.31 89 THR A O 1
ATOM 670 N N . GLU A 1 90 ? -10.484 -20.266 -4.637 1 91.25 90 GLU A N 1
ATOM 671 C CA . GLU A 1 90 ? -9.781 -20.938 -5.723 1 91.25 90 GLU A CA 1
ATOM 672 C C . GLU A 1 90 ? -10.727 -21.266 -6.871 1 91.25 90 GLU A C 1
ATOM 674 O O . GLU A 1 90 ? -10.352 -21.188 -8.039 1 91.25 90 GLU A O 1
ATOM 679 N N . GLY A 1 91 ? -11.898 -21.562 -6.566 1 86.69 91 GLY A N 1
ATOM 680 C CA . GLY A 1 91 ? -12.867 -21.969 -7.578 1 86.69 91 GLY A CA 1
ATOM 681 C C . GLY A 1 91 ? -13.523 -20.797 -8.281 1 86.69 91 GLY A C 1
ATOM 682 O O . GLY A 1 91 ? -13.906 -20.891 -9.445 1 86.69 91 GLY A O 1
ATOM 683 N N . PHE A 1 92 ? -13.516 -19.672 -7.637 1 84.81 92 PHE A N 1
ATOM 684 C CA . PHE A 1 92 ? -14.414 -18.641 -8.133 1 84.81 92 PHE A CA 1
ATOM 685 C C . PHE A 1 92 ? -13.641 -17.391 -8.523 1 84.81 92 PHE A C 1
ATOM 687 O O . PHE A 1 92 ? -14.156 -16.531 -9.242 1 84.81 92 PHE A O 1
ATOM 694 N N . VAL A 1 93 ? -12.477 -17.312 -8.07 1 84.06 93 VAL A N 1
ATOM 695 C CA . VAL A 1 93 ? -11.688 -16.141 -8.398 1 84.06 93 VAL A CA 1
ATOM 696 C C . VAL A 1 93 ? -10.617 -16.5 -9.43 1 84.06 93 VAL A C 1
ATOM 698 O O . VAL A 1 93 ? -9.773 -17.359 -9.18 1 84.06 93 VAL A O 1
ATOM 701 N N . LYS A 1 94 ? -10.617 -15.914 -10.578 1 82.25 94 LYS A N 1
ATOM 702 C CA . LYS A 1 94 ? -9.711 -16.234 -11.672 1 82.25 94 LYS A CA 1
ATOM 703 C C . LYS A 1 94 ? -8.273 -15.859 -11.328 1 82.25 94 LYS A C 1
ATOM 705 O O . LYS A 1 94 ? -8.023 -14.773 -10.797 1 82.25 94 LYS A O 1
ATOM 710 N N . GLY A 1 95 ? -7.359 -16.797 -11.617 1 84.75 95 GLY A N 1
ATOM 711 C CA . GLY A 1 95 ? -5.941 -16.5 -11.5 1 84.75 95 GLY A CA 1
ATOM 712 C C . GLY A 1 95 ? -5.422 -16.625 -10.078 1 84.75 95 GLY A C 1
ATOM 713 O O . GLY A 1 95 ? -4.355 -16.094 -9.758 1 84.75 95 GLY A O 1
ATOM 714 N N . VAL A 1 96 ? -6.258 -17.281 -9.25 1 92.88 96 VAL A N 1
ATOM 715 C CA . VAL A 1 96 ? -5.898 -17.359 -7.84 1 92.88 96 VAL A CA 1
ATOM 716 C C . VAL A 1 96 ? -5.617 -18.812 -7.461 1 92.88 96 VAL A C 1
ATOM 718 O O . VAL A 1 96 ? -6.309 -19.734 -7.918 1 92.88 96 VAL A O 1
ATOM 721 N N . VAL A 1 97 ? -4.578 -19.062 -6.77 1 96 97 VAL A N 1
ATOM 722 C CA . VAL A 1 97 ? -4.316 -20.312 -6.062 1 96 97 VAL A CA 1
ATOM 723 C C . VAL A 1 97 ? -4.5 -20.094 -4.559 1 96 97 VAL A C 1
ATOM 725 O O . VAL A 1 97 ? -3.975 -19.141 -3.994 1 96 97 VAL A O 1
ATOM 728 N N . SER A 1 98 ? -5.289 -21.016 -3.932 1 97.19 98 SER A N 1
ATOM 729 C CA . SER A 1 98 ? -5.57 -20.828 -2.51 1 97.19 98 SER A CA 1
ATOM 730 C C . SER A 1 98 ? -4.988 -21.969 -1.682 1 97.19 98 SER A C 1
ATOM 732 O O . SER A 1 98 ? -4.93 -23.109 -2.141 1 97.19 98 SER A O 1
ATOM 734 N N . ARG A 1 99 ? -4.527 -21.609 -0.559 1 96.38 99 ARG A N 1
ATOM 735 C CA . ARG A 1 99 ? -4.023 -22.578 0.412 1 96.38 99 ARG A CA 1
ATOM 736 C C . ARG A 1 99 ? -4.547 -22.281 1.812 1 96.38 99 ARG A C 1
ATOM 738 O O . ARG A 1 99 ? -4.629 -21.109 2.209 1 96.38 99 ARG A O 1
ATOM 745 N N . CYS A 1 100 ? -4.867 -23.344 2.492 1 96.12 100 CYS A N 1
ATOM 746 C CA . CYS A 1 100 ? -5.254 -23.203 3.893 1 96.12 100 CYS A CA 1
ATOM 747 C C . CYS A 1 100 ? -4.035 -23.281 4.801 1 96.12 100 CYS A C 1
ATOM 749 O O . CYS A 1 100 ? -3.17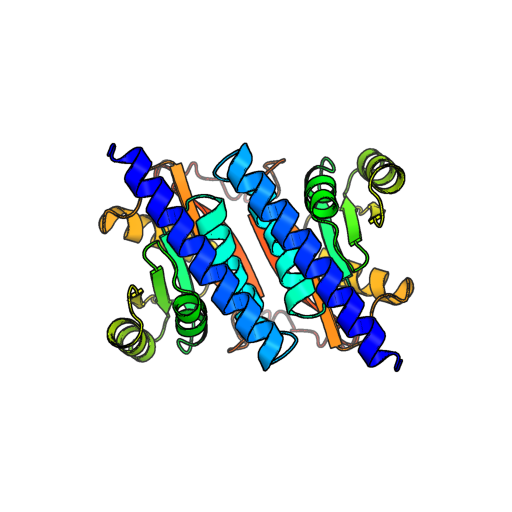6 -24.141 4.629 1 96.12 100 CYS A O 1
ATOM 751 N N . VAL A 1 101 ? -3.975 -22.328 5.715 1 94.31 101 VAL A N 1
ATOM 752 C CA . VAL A 1 101 ? -2.893 -22.328 6.695 1 94.31 101 VAL A CA 1
ATOM 753 C C . VAL A 1 101 ? -3.459 -22.562 8.094 1 94.31 101 VAL A C 1
ATOM 755 O O . VAL A 1 101 ? -4.633 -22.281 8.344 1 94.31 101 VAL A O 1
ATOM 758 N N . GLY A 1 102 ? -2.668 -23.094 8.969 1 90.06 102 GLY A N 1
ATOM 759 C CA . GLY A 1 102 ? -3.137 -23.469 10.289 1 90.06 102 GLY A CA 1
ATOM 760 C C . GLY A 1 102 ? -3.418 -22.281 11.18 1 90.06 102 GLY A C 1
ATOM 761 O O . GLY A 1 102 ? -4.207 -22.375 12.125 1 90.06 102 GLY A O 1
ATOM 762 N N . SER A 1 103 ? -2.668 -21.266 11.047 1 89 103 SER A N 1
ATOM 763 C CA . SER A 1 103 ? -2.816 -20.062 11.875 1 89 103 SER A CA 1
ATOM 764 C C . SER A 1 103 ? -2.512 -18.812 11.07 1 89 103 SER A C 1
ATOM 766 O O . SER A 1 103 ? -1.692 -18.828 10.156 1 89 103 SER A O 1
ATOM 768 N N . MET A 1 104 ? -3.232 -17.797 11.461 1 88.56 104 MET A N 1
ATOM 769 C CA . MET A 1 104 ? -2.973 -16.5 10.82 1 88.56 104 MET A CA 1
ATOM 770 C C . MET A 1 104 ? -2.154 -15.602 11.734 1 88.56 104 MET A C 1
ATOM 772 O O . MET A 1 104 ? -2.031 -14.406 11.477 1 88.56 104 MET A O 1
ATOM 776 N N . ILE A 1 105 ? -1.595 -16.203 12.742 1 84.88 105 ILE A N 1
ATOM 777 C CA . ILE A 1 105 ? -0.777 -15.445 13.688 1 84.88 105 ILE A CA 1
ATOM 778 C C . ILE A 1 105 ? 0.67 -15.414 13.203 1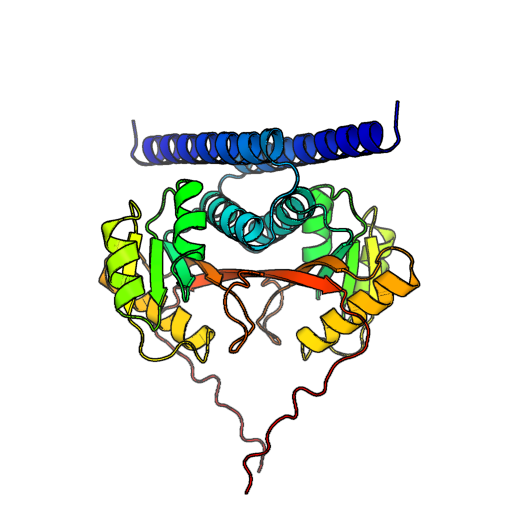 84.88 105 ILE A C 1
ATOM 780 O O . ILE A 1 105 ? 1.212 -16.438 12.773 1 84.88 105 ILE A O 1
ATOM 784 N N . GLY A 1 106 ? 1.29 -14.273 13.32 1 86.62 106 GLY A N 1
ATOM 785 C CA . GLY A 1 106 ? 2.658 -14.125 12.859 1 86.62 106 GLY A CA 1
ATOM 786 C C . GLY A 1 106 ? 2.756 -13.891 11.359 1 86.62 106 GLY A C 1
ATOM 787 O O . GLY A 1 106 ? 3.156 -14.781 10.609 1 86.62 106 GLY A O 1
ATOM 788 N N . THR A 1 107 ? 2.453 -12.789 10.984 1 87.25 107 THR A N 1
ATOM 789 C CA . THR A 1 107 ? 2.328 -12.43 9.578 1 87.25 107 THR A CA 1
ATOM 790 C C . THR A 1 107 ? 3.646 -12.656 8.836 1 87.25 107 THR A C 1
ATOM 792 O O . THR A 1 107 ? 3.658 -13.211 7.738 1 87.25 107 THR A O 1
ATOM 795 N N . ASP A 1 108 ? 4.773 -12.344 9.453 1 86.75 108 ASP A N 1
ATOM 796 C CA . ASP A 1 108 ? 6.062 -12.461 8.781 1 86.75 108 ASP A CA 1
ATOM 797 C C . ASP A 1 108 ? 6.379 -13.922 8.461 1 86.75 108 ASP A C 1
ATOM 799 O O . ASP A 1 108 ? 6.879 -14.234 7.375 1 86.75 108 ASP A O 1
ATOM 803 N N . SER A 1 109 ? 6.062 -14.742 9.43 1 90 109 SER A N 1
ATOM 804 C CA . SER A 1 109 ? 6.277 -16.172 9.203 1 90 109 SER A CA 1
ATOM 805 C C . SER A 1 109 ? 5.379 -16.688 8.086 1 90 109 SER A C 1
ATOM 807 O O . SER A 1 109 ? 5.809 -17.5 7.262 1 90 109 SER A O 1
ATOM 809 N N . ILE A 1 110 ? 4.188 -16.203 8.062 1 93.38 110 ILE A N 1
ATOM 810 C CA . ILE A 1 110 ? 3.227 -16.625 7.051 1 93.38 110 ILE A CA 1
ATOM 811 C C . ILE A 1 110 ? 3.703 -16.172 5.672 1 93.38 110 ILE A C 1
ATOM 813 O O . ILE A 1 110 ? 3.668 -16.953 4.711 1 93.38 110 ILE A O 1
ATOM 817 N N . LEU A 1 111 ? 4.195 -15.023 5.582 1 93.69 111 LEU A N 1
ATOM 818 C CA . LEU A 1 111 ? 4.648 -14.477 4.309 1 93.69 111 LEU A CA 1
ATOM 819 C C . LEU A 1 111 ? 5.906 -15.195 3.826 1 93.69 111 LEU A C 1
ATOM 821 O O . LEU A 1 111 ? 6.086 -15.406 2.623 1 93.69 111 LEU A O 1
ATOM 825 N N . TYR A 1 112 ? 6.742 -15.531 4.785 1 92.12 112 TYR A N 1
ATOM 826 C CA . TYR A 1 112 ? 7.914 -16.312 4.41 1 92.12 112 TYR A CA 1
ATOM 827 C C . TYR A 1 112 ? 7.504 -17.641 3.779 1 92.12 112 TYR A C 1
ATOM 829 O O . TYR A 1 112 ? 8 -18.016 2.711 1 92.12 112 TYR A O 1
ATOM 837 N N . ARG A 1 113 ? 6.609 -18.281 4.371 1 93.69 113 ARG A N 1
ATOM 838 C CA . ARG A 1 113 ? 6.133 -19.562 3.84 1 93.69 113 ARG A CA 1
ATOM 839 C C . ARG A 1 113 ? 5.438 -19.359 2.494 1 93.69 113 ARG A C 1
ATOM 841 O O . ARG A 1 113 ? 5.504 -20.234 1.625 1 93.69 113 ARG A O 1
ATOM 848 N N . ALA A 1 114 ? 4.789 -18.266 2.391 1 96.38 114 ALA A N 1
ATOM 849 C CA . ALA A 1 114 ? 4.145 -17.953 1.118 1 96.38 114 ALA A CA 1
ATOM 850 C C . ALA A 1 114 ? 5.168 -17.875 -0.012 1 96.38 114 ALA A C 1
ATOM 852 O O . ALA A 1 114 ? 4.922 -18.375 -1.115 1 96.38 114 ALA A O 1
ATOM 853 N N . THR A 1 115 ? 6.336 -17.297 0.268 1 95.94 115 THR A N 1
ATOM 854 C CA . THR A 1 115 ? 7.359 -17.188 -0.765 1 95.94 115 THR A CA 1
ATOM 855 C C . THR A 1 115 ? 7.914 -18.562 -1.122 1 95.94 115 THR A C 1
ATOM 857 O O . THR A 1 115 ? 8.266 -18.812 -2.275 1 95.94 115 THR A O 1
ATOM 860 N N . GLU A 1 116 ? 7.973 -19.406 -0.124 1 95.44 116 GLU A N 1
ATOM 861 C CA . GLU A 1 116 ? 8.391 -20.781 -0.398 1 95.44 116 GLU A CA 1
ATOM 862 C C . GLU A 1 116 ? 7.375 -21.5 -1.284 1 95.44 116 GLU A C 1
ATOM 864 O O . GLU A 1 116 ? 7.75 -22.219 -2.205 1 95.44 116 GLU A O 1
ATOM 869 N N . THR A 1 117 ? 6.156 -21.297 -0.976 1 96.31 117 THR A N 1
ATOM 870 C CA . THR A 1 117 ? 5.102 -21.875 -1.807 1 96.31 117 THR A CA 1
ATOM 871 C C . THR A 1 117 ? 5.215 -21.359 -3.244 1 96.31 117 THR A C 1
ATOM 873 O O . THR A 1 117 ? 5.09 -22.141 -4.191 1 96.31 117 THR A O 1
ATOM 876 N N . GLY A 1 118 ? 5.449 -20.062 -3.408 1 97.06 118 GLY A N 1
ATOM 877 C CA . GLY A 1 118 ? 5.648 -19.516 -4.734 1 97.06 118 GLY A CA 1
ATOM 878 C C . GLY A 1 118 ? 6.816 -20.125 -5.477 1 97.06 118 GLY A C 1
ATOM 879 O O . GLY A 1 118 ? 6.738 -20.375 -6.684 1 97.06 118 GLY A O 1
ATOM 880 N N . LYS A 1 119 ? 7.871 -20.359 -4.742 1 97.06 119 LYS A N 1
ATOM 881 C CA . LYS A 1 119 ? 9.023 -21.047 -5.324 1 97.06 119 LYS A CA 1
ATOM 882 C C . LYS A 1 119 ? 8.656 -22.438 -5.809 1 97.06 119 LYS A C 1
ATOM 884 O O . LYS A 1 119 ? 8.977 -22.812 -6.938 1 97.06 119 LYS A O 1
ATOM 889 N N . ASP A 1 120 ? 8.016 -23.125 -4.941 1 96.5 120 ASP A N 1
ATOM 890 C CA . ASP A 1 120 ? 7.652 -24.5 -5.246 1 96.5 120 ASP A CA 1
ATOM 891 C C . ASP A 1 120 ? 6.723 -24.578 -6.457 1 96.5 120 ASP A C 1
ATOM 893 O O . ASP A 1 120 ? 6.762 -25.547 -7.223 1 96.5 120 ASP A O 1
ATOM 897 N N . LEU A 1 121 ? 5.898 -23.594 -6.656 1 96.5 121 LEU A N 1
ATOM 898 C CA . 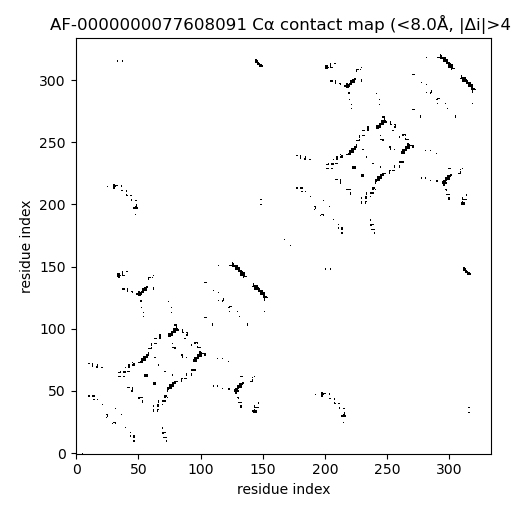LEU A 1 121 ? 4.945 -23.547 -7.758 1 96.5 121 LEU A CA 1
ATOM 899 C C . LEU A 1 121 ? 5.617 -23.047 -9.031 1 96.5 121 LEU A C 1
ATOM 901 O O . LEU A 1 121 ? 4.98 -22.984 -10.086 1 96.5 121 LEU A O 1
ATOM 905 N N . GLY A 1 122 ? 6.848 -22.516 -8.914 1 97.25 122 GLY A N 1
ATOM 906 C CA . GLY A 1 122 ? 7.605 -22.047 -10.062 1 97.25 122 GLY A CA 1
ATOM 907 C C . GLY A 1 122 ? 7.344 -20.594 -10.391 1 97.25 122 GLY A C 1
ATOM 908 O O . GLY A 1 122 ? 7.668 -20.141 -11.492 1 97.25 122 GLY A O 1
ATOM 909 N N . TRP A 1 123 ? 6.781 -19.922 -9.445 1 97.31 123 TRP A N 1
ATOM 910 C CA . TRP A 1 123 ? 6.414 -18.531 -9.688 1 97.31 123 TRP A CA 1
ATOM 911 C C . TRP A 1 123 ? 7.555 -17.594 -9.312 1 97.31 123 TRP A C 1
ATOM 913 O O . TRP A 1 123 ? 7.648 -16.484 -9.836 1 97.31 123 TRP A O 1
ATOM 923 N N . LEU A 1 124 ? 8.398 -18.078 -8.359 1 97.12 124 LEU A N 1
ATOM 924 C CA . LEU A 1 124 ? 9.352 -17.172 -7.742 1 97.12 124 LEU A CA 1
ATOM 925 C C . LEU A 1 124 ? 10.773 -17.719 -7.859 1 97.12 124 LEU A C 1
ATOM 927 O O . LEU A 1 124 ? 11.008 -18.906 -7.676 1 97.12 124 LEU A O 1
ATOM 931 N N . LYS A 1 125 ? 11.609 -16.844 -8.195 1 97.12 125 LYS A N 1
ATOM 932 C CA . LYS A 1 125 ? 13.055 -17.062 -8.062 1 97.12 125 LYS A CA 1
ATOM 933 C C . LYS A 1 125 ? 13.648 -16.141 -7.004 1 97.12 125 LYS A C 1
ATOM 935 O O . LYS A 1 125 ? 12.992 -15.203 -6.547 1 97.12 125 LYS A O 1
ATOM 940 N N . LYS A 1 126 ? 14.891 -16.438 -6.625 1 94.38 126 LYS A N 1
ATOM 941 C CA . LYS A 1 126 ? 15.594 -15.586 -5.668 1 94.38 126 LYS A CA 1
ATOM 942 C C . LYS A 1 126 ? 15.648 -14.141 -6.152 1 94.38 126 LYS A C 1
ATOM 944 O O . LYS A 1 126 ? 15.938 -13.883 -7.32 1 94.38 126 LYS A O 1
ATOM 949 N N . GLY A 1 127 ? 15.32 -13.258 -5.27 1 93.88 127 GLY A N 1
ATOM 950 C CA . GLY A 1 127 ? 15.406 -11.844 -5.59 1 93.88 127 GLY A CA 1
ATOM 951 C C . GLY A 1 127 ? 14.109 -11.266 -6.121 1 93.88 127 GLY A C 1
ATOM 952 O O . GLY A 1 127 ? 13.938 -10.047 -6.184 1 93.88 127 GLY A O 1
ATOM 953 N N . ASP A 1 128 ? 13.18 -12.125 -6.492 1 96.38 128 ASP A N 1
ATOM 954 C CA . ASP A 1 128 ? 11.914 -11.664 -7.047 1 96.38 128 ASP A CA 1
ATOM 955 C C . ASP A 1 128 ? 11.094 -10.906 -6.004 1 96.38 128 ASP A C 1
ATOM 957 O O . ASP A 1 128 ? 11.078 -11.281 -4.828 1 96.38 128 ASP A O 1
ATOM 961 N N . ALA A 1 129 ? 10.383 -9.867 -6.434 1 97 129 ALA A N 1
ATOM 962 C CA . ALA A 1 129 ? 9.523 -9.078 -5.559 1 97 129 ALA A CA 1
ATOM 963 C C . ALA A 1 129 ? 8.156 -9.734 -5.398 1 97 129 ALA A C 1
ATOM 965 O O . ALA A 1 129 ? 7.621 -10.32 -6.344 1 97 129 ALA A O 1
ATOM 966 N N . VAL A 1 130 ? 7.672 -9.625 -4.195 1 97.81 130 VAL A N 1
ATOM 967 C CA . VAL A 1 130 ? 6.34 -10.094 -3.83 1 97.81 130 VAL A CA 1
ATOM 968 C C . VAL A 1 130 ? 5.578 -8.984 -3.119 1 97.81 130 VAL A C 1
ATOM 970 O O . VAL A 1 130 ? 6.133 -8.289 -2.268 1 97.81 130 VAL A O 1
ATOM 973 N N . VAL A 1 131 ? 4.332 -8.797 -3.506 1 98.25 131 VAL A N 1
ATOM 974 C CA . VAL A 1 131 ? 3.477 -7.832 -2.822 1 98.25 131 VAL A CA 1
ATOM 975 C C . VAL A 1 131 ? 2.426 -8.57 -1.995 1 98.25 131 VAL A C 1
ATOM 977 O O . VAL A 1 131 ? 1.732 -9.453 -2.504 1 98.25 131 VAL A O 1
ATOM 980 N N . ALA A 1 132 ? 2.369 -8.203 -0.753 1 97.88 132 ALA A N 1
ATOM 981 C CA . ALA A 1 132 ? 1.39 -8.805 0.148 1 97.88 132 ALA A CA 1
ATOM 982 C C . ALA A 1 132 ? 0.352 -7.781 0.596 1 97.88 132 ALA A C 1
ATOM 984 O O . ALA A 1 132 ? 0.687 -6.625 0.851 1 97.88 132 ALA A O 1
ATOM 985 N N . VAL A 1 133 ? -0.842 -8.219 0.7 1 97.81 133 VAL A N 1
ATOM 986 C CA . VAL A 1 133 ? -1.932 -7.375 1.182 1 97.81 133 VAL A CA 1
ATOM 987 C C . VAL A 1 133 ? -2.732 -8.125 2.246 1 97.81 133 VAL A C 1
ATOM 989 O O . VAL A 1 133 ? -3.088 -9.289 2.059 1 97.81 133 VAL A O 1
ATOM 992 N N . HIS A 1 134 ? -2.889 -7.512 3.371 1 93.56 134 HIS A N 1
ATOM 993 C CA . HIS A 1 134 ? -3.564 -8.164 4.488 1 93.56 134 HIS A CA 1
ATOM 994 C C . HIS A 1 134 ? -4.023 -7.145 5.523 1 93.56 134 HIS A C 1
ATOM 996 O O . HIS A 1 134 ? -3.684 -5.961 5.43 1 93.56 134 HIS A O 1
ATOM 1002 N N . GLY A 1 135 ? -4.855 -7.488 6.363 1 87.81 135 GLY A N 1
ATOM 1003 C CA . GLY A 1 135 ? -5.25 -6.684 7.512 1 87.81 135 GLY A CA 1
ATOM 1004 C C . GLY A 1 135 ? -4.43 -6.977 8.75 1 87.81 135 GLY A C 1
ATOM 1005 O O . GLY A 1 135 ? -3.658 -7.938 8.781 1 87.81 135 GLY A O 1
ATOM 1006 N N . ILE A 1 136 ? -4.133 -5.914 9.742 1 63.5 136 ILE A N 1
ATOM 1007 C CA . ILE A 1 136 ? -3.455 -6.168 11.008 1 63.5 136 ILE A CA 1
ATOM 1008 C C . ILE A 1 136 ? -4.395 -6.906 11.961 1 63.5 136 ILE A C 1
ATOM 1010 O O . ILE A 1 136 ? -3.947 -7.516 12.93 1 63.5 136 ILE A O 1
ATOM 1014 N N . GLN A 1 137 ? -5.516 -6.168 12.406 1 51.31 137 GLN A N 1
ATOM 1015 C CA . GLN A 1 137 ? -6.156 -6.68 13.609 1 51.31 137 GLN A CA 1
ATOM 1016 C C . GLN A 1 137 ? -6.281 -8.203 13.562 1 51.31 137 GLN A C 1
ATOM 1018 O O . GLN A 1 137 ? -6.98 -8.742 12.711 1 51.31 137 GLN A O 1
ATOM 1023 N N . GLU A 1 138 ? -5.309 -9.023 14.023 1 40.59 138 GLU A N 1
ATOM 1024 C CA . GLU A 1 138 ? -5.477 -10.414 14.422 1 40.59 138 GLU A CA 1
ATOM 1025 C C . GLU A 1 138 ? -6.945 -10.734 14.695 1 40.59 138 GLU A C 1
ATOM 1027 O O . GLU A 1 138 ? -7.426 -11.812 14.352 1 40.59 138 GLU A O 1
ATOM 1032 N N . ALA A 1 139 ? -7.695 -9.961 15.547 1 37.5 139 ALA A N 1
ATOM 1033 C CA . ALA A 1 139 ? -8.984 -10.383 16.078 1 37.5 139 ALA A CA 1
ATOM 1034 C C . ALA A 1 139 ? -10.117 -9.539 15.508 1 37.5 139 ALA A C 1
ATOM 1036 O O . ALA A 1 139 ? -11.234 -9.547 16.031 1 37.5 139 ALA A O 1
ATOM 1037 N N . LYS A 1 140 ? -9.898 -8.492 14.688 1 40.94 140 LYS A N 1
ATOM 1038 C CA . LYS A 1 140 ? -11.148 -7.934 14.172 1 40.94 140 LYS A CA 1
ATOM 1039 C C . LYS A 1 140 ? -11.273 -8.164 12.672 1 40.94 140 LYS A C 1
ATOM 1041 O O . LYS A 1 140 ? -10.414 -7.727 11.898 1 40.94 140 LYS A O 1
ATOM 1046 N N . SER A 1 141 ? -11.984 -9.062 12 1 41.16 141 SER A N 1
ATOM 1047 C CA . SER A 1 141 ? -12.43 -9.477 10.68 1 41.16 141 SER A CA 1
ATOM 1048 C C . SER A 1 141 ? -12.828 -8.273 9.828 1 41.16 141 SER A C 1
ATOM 1050 O O . SER A 1 141 ? -13.414 -7.312 10.336 1 41.16 141 SER A O 1
ATOM 1052 N N . GLY A 1 142 ? -12.492 -8.109 8.406 1 49.97 142 GLY A N 1
ATOM 1053 C CA . GLY A 1 142 ? -13.047 -7.141 7.477 1 49.97 142 GLY A CA 1
ATOM 1054 C C . GLY A 1 142 ? -12.195 -5.895 7.336 1 49.97 142 GLY A C 1
ATOM 1055 O O . GLY A 1 142 ? -12.672 -4.859 6.859 1 49.97 142 GLY A O 1
ATOM 1056 N N . SER A 1 143 ? -10.758 -6.012 7.707 1 77.62 143 SER A N 1
ATOM 1057 C CA . SER A 1 143 ? -10.055 -4.75 7.902 1 77.62 143 SER A CA 1
ATOM 1058 C C . SER A 1 143 ? -8.781 -4.695 7.066 1 77.62 143 SER A C 1
ATOM 1060 O O . SER A 1 143 ? -7.746 -4.207 7.535 1 77.62 143 SER A O 1
ATOM 1062 N N . THR A 1 144 ? -8.852 -5.094 5.684 1 92.44 144 THR A N 1
ATOM 1063 C CA . THR A 1 144 ? -7.672 -4.969 4.832 1 92.44 144 THR A CA 1
ATOM 1064 C C . THR A 1 144 ? -7.152 -3.533 4.836 1 92.44 144 THR A C 1
ATOM 1066 O O . THR A 1 144 ? -7.797 -2.633 4.293 1 92.44 144 THR A O 1
ATOM 1069 N N . ASN A 1 145 ? -5.957 -3.418 5.461 1 95.81 145 ASN A N 1
ATOM 1070 C CA . ASN A 1 145 ? -5.477 -2.043 5.539 1 95.81 145 ASN A CA 1
ATOM 1071 C C . ASN A 1 145 ? -3.953 -1.977 5.441 1 95.81 145 ASN A C 1
ATOM 1073 O O . ASN A 1 145 ? -3.352 -0.946 5.746 1 95.81 145 ASN A O 1
ATOM 1077 N N . LEU A 1 146 ? -3.346 -3.135 5.023 1 95.38 146 LEU A N 1
ATOM 1078 C CA . LEU A 1 146 ? -1.888 -3.16 4.961 1 95.38 146 LEU A CA 1
ATOM 1079 C C . LEU A 1 146 ? -1.411 -3.715 3.623 1 95.38 146 LEU A C 1
ATOM 1081 O O . LEU A 1 146 ? -1.969 -4.691 3.115 1 95.38 146 LEU A O 1
ATOM 1085 N N . LEU A 1 147 ? -0.427 -3.021 3.061 1 96.88 147 LEU A N 1
ATOM 1086 C CA . LEU A 1 147 ? 0.325 -3.453 1.888 1 96.88 147 LEU A CA 1
ATOM 1087 C C . LEU A 1 147 ? 1.816 -3.531 2.197 1 96.88 147 LEU A C 1
ATOM 1089 O O . LEU A 1 147 ? 2.391 -2.592 2.75 1 96.88 147 LEU A O 1
ATOM 1093 N N . LYS A 1 148 ? 2.43 -4.715 1.936 1 95.62 148 LYS A N 1
ATOM 1094 C CA . LYS A 1 148 ? 3.85 -4.93 2.193 1 95.62 148 LYS A CA 1
ATOM 1095 C C . LYS A 1 148 ? 4.551 -5.504 0.963 1 95.62 148 LYS A C 1
ATOM 1097 O O . LYS A 1 148 ? 4.027 -6.41 0.31 1 95.62 148 LYS A O 1
ATOM 1102 N N . VAL A 1 149 ? 5.707 -4.918 0.637 1 97.19 149 VAL A N 1
ATOM 1103 C CA . VAL A 1 149 ? 6.543 -5.492 -0.414 1 97.19 149 VAL A CA 1
ATOM 1104 C C . VAL A 1 149 ? 7.703 -6.266 0.209 1 97.19 149 VAL A C 1
ATOM 1106 O O . VAL A 1 149 ? 8.352 -5.777 1.139 1 97.19 149 VAL A O 1
ATOM 1109 N N . LEU A 1 150 ? 7.898 -7.484 -0.227 1 94.31 150 LEU A N 1
ATOM 1110 C CA . LEU A 1 150 ? 9.047 -8.281 0.195 1 94.31 150 LEU A CA 1
ATOM 1111 C C . LEU A 1 150 ? 9.742 -8.914 -1.007 1 94.31 150 LEU A C 1
ATOM 1113 O O . LEU A 1 150 ? 9.266 -8.797 -2.137 1 94.31 150 LEU A O 1
ATOM 1117 N N . ARG A 1 151 ? 10.867 -9.438 -0.749 1 92.69 151 ARG A N 1
ATOM 1118 C CA . ARG A 1 151 ? 11.625 -10.133 -1.783 1 92.69 151 ARG A CA 1
ATOM 1119 C C . ARG A 1 151 ? 11.984 -11.547 -1.34 1 92.69 151 ARG A C 1
ATOM 1121 O O . ARG A 1 151 ? 12.258 -11.781 -0.161 1 92.69 151 ARG A O 1
ATOM 1128 N N . ARG A 1 152 ? 11.938 -12.352 -2.277 1 89.5 152 ARG A N 1
ATOM 1129 C CA . ARG A 1 152 ? 12.352 -13.719 -1.959 1 89.5 152 ARG A CA 1
ATOM 1130 C C . ARG A 1 152 ? 13.852 -13.789 -1.696 1 89.5 152 ARG A C 1
ATOM 1132 O O . ARG A 1 152 ? 14.656 -13.367 -2.535 1 89.5 152 ARG A O 1
ATOM 1139 N N . VAL A 1 153 ? 14.195 -14.172 -0.413 1 82.69 153 VAL A N 1
ATOM 1140 C CA . VAL A 1 153 ? 15.609 -14.32 -0.076 1 82.69 153 VAL A CA 1
ATOM 1141 C C . VAL A 1 153 ? 15.977 -15.805 -0.015 1 82.69 153 VAL A C 1
ATOM 1143 O O . VAL A 1 153 ? 15.094 -16.656 0.091 1 82.69 153 VAL A O 1
ATOM 1146 N N . SER A 1 154 ? 17.219 -16.047 -0.375 1 66.19 154 SER A N 1
ATOM 1147 C CA . SER A 1 154 ? 17.688 -17.422 -0.268 1 66.19 154 SER A CA 1
ATOM 1148 C C . SER A 1 154 ? 17.594 -17.922 1.168 1 66.19 154 SER A C 1
ATOM 1150 O O . SER A 1 154 ? 17.625 -17.141 2.113 1 66.19 154 SER A O 1
ATOM 1152 N N . ALA A 1 155 ? 17.016 -18.984 1.393 1 55.41 155 ALA A N 1
ATOM 1153 C CA . ALA A 1 155 ? 16.859 -19.672 2.674 1 55.41 155 ALA A CA 1
ATOM 1154 C C . ALA A 1 155 ? 18.016 -19.344 3.609 1 55.41 155 ALA A C 1
ATOM 1156 O O . ALA A 1 155 ? 18.125 -19.922 4.699 1 55.41 155 ALA A O 1
ATOM 1157 N N . GLN A 1 156 ? 19.125 -18.625 3.252 1 45.38 156 GLN A N 1
ATOM 1158 C CA . GLN A 1 156 ? 20.094 -18.609 4.344 1 45.38 156 GLN A CA 1
ATOM 1159 C C . GLN A 1 156 ? 19.609 -17.703 5.484 1 45.38 156 GLN A C 1
ATOM 1161 O O . GLN A 1 156 ? 19.672 -16.484 5.387 1 45.38 156 GLN A O 1
ATOM 1166 N N . LEU A 1 157 ? 18.406 -17.797 5.875 1 40.22 157 LEU A N 1
ATOM 1167 C CA . LEU A 1 157 ? 18 -17 7.023 1 40.22 157 LEU A CA 1
ATOM 1168 C C . LEU A 1 157 ? 19.141 -16.875 8.031 1 40.22 157 LEU A C 1
ATOM 1170 O O . LEU A 1 157 ? 19.609 -17.891 8.57 1 40.22 157 LEU A O 1
ATOM 1174 N N . SER A 1 158 ? 20.062 -16.047 7.891 1 35.81 158 SER A N 1
ATOM 1175 C CA . SER A 1 158 ? 20.812 -15.828 9.125 1 35.81 158 SER A CA 1
ATOM 1176 C C . SER A 1 158 ? 19.875 -15.609 10.312 1 35.81 158 SER A C 1
ATOM 1178 O O . SER A 1 158 ? 18.781 -15.078 10.148 1 35.81 158 SER A O 1
ATOM 1180 N N . PRO A 1 159 ? 19.953 -16.438 11.453 1 32.91 159 PRO A N 1
ATOM 1181 C CA . PRO A 1 159 ? 19.312 -16.188 12.75 1 32.91 159 PRO A CA 1
ATOM 1182 C C . PRO A 1 159 ? 19.344 -14.711 13.141 1 32.91 159 PRO A C 1
ATOM 1184 O O . PRO A 1 159 ? 20.406 -14.102 13.211 1 32.91 159 PRO A O 1
ATOM 1187 N N . VAL A 1 160 ? 18.812 -13.789 12.711 1 30.97 160 VAL A N 1
ATOM 1188 C CA . VAL A 1 160 ? 18.719 -12.727 13.703 1 30.97 160 VAL A CA 1
ATOM 1189 C C . VAL A 1 160 ? 18.469 -13.32 15.086 1 30.97 160 VAL A C 1
ATOM 1191 O O . VAL A 1 160 ? 17.406 -13.922 15.32 1 30.97 160 VAL A O 1
ATOM 1194 N N . ALA A 1 161 ? 19.469 -13.844 15.781 1 30.14 161 ALA A N 1
ATOM 1195 C CA . ALA A 1 161 ? 19.531 -14.18 17.203 1 30.14 161 ALA A CA 1
ATOM 1196 C C . ALA A 1 161 ? 18.656 -13.219 18.016 1 30.14 161 ALA A C 1
ATOM 1198 O O . ALA A 1 161 ? 18.812 -12 17.922 1 30.14 161 ALA A O 1
ATOM 1199 N N . LEU A 1 162 ? 17.453 -13.516 18.25 1 28.92 162 LEU A N 1
ATOM 1200 C CA . LEU A 1 162 ? 16.703 -12.984 19.391 1 28.92 162 LEU A CA 1
ATOM 1201 C C . LEU A 1 162 ? 17.641 -12.742 20.578 1 28.92 162 LEU A C 1
ATOM 1203 O O . LEU A 1 162 ? 18.172 -13.688 21.156 1 28.92 162 LEU A O 1
ATOM 1207 N N . LYS A 1 163 ? 18.609 -11.859 20.578 1 28.12 163 LYS A N 1
ATOM 1208 C CA . LYS A 1 163 ? 19.344 -11.477 21.781 1 28.12 163 LYS A CA 1
ATOM 1209 C C . LYS A 1 163 ? 18.422 -11.43 23 1 28.12 163 LYS A C 1
ATOM 1211 O O . LYS A 1 163 ? 17.438 -10.688 23 1 28.12 163 LYS A O 1
ATOM 1216 N N . SER A 1 164 ? 18.109 -12.617 23.625 1 25.58 164 SER A N 1
ATOM 1217 C CA . SER A 1 164 ? 17.781 -12.766 25.047 1 25.58 164 SER A CA 1
ATOM 1218 C C . SER A 1 164 ? 18.719 -11.945 25.922 1 25.58 164 SER A C 1
ATOM 1220 O O . SER A 1 164 ? 19.906 -12.266 26.047 1 25.58 164 SER A O 1
ATOM 1222 N N . SER A 1 165 ? 18.812 -10.695 25.812 1 24.33 165 SER A N 1
ATOM 1223 C CA . SER A 1 165 ? 19.547 -10.039 26.891 1 24.33 165 SER A CA 1
ATOM 1224 C C . SER A 1 165 ? 19.031 -10.5 28.266 1 24.33 165 SER A C 1
ATOM 1226 O O . SER A 1 165 ? 18.328 -9.758 28.953 1 24.33 165 SER A O 1
ATOM 1228 N N . TYR A 1 166 ? 18.609 -11.773 28.422 1 22.09 166 TYR A N 1
ATOM 1229 C CA . TYR A 1 166 ? 18.516 -12.156 29.828 1 22.09 166 TYR A CA 1
ATOM 1230 C C . TYR A 1 166 ? 19.906 -12.281 30.453 1 22.09 166 TYR A C 1
ATOM 1232 O O . TYR A 1 166 ? 20.031 -12.633 31.625 1 22.09 166 TYR A O 1
ATOM 1240 N N . MET A 1 167 ? 21.016 -11.773 29.922 1 20.97 167 MET A N 1
ATOM 1241 C CA . MET A 1 167 ? 21.969 -11.883 31.031 1 20.97 167 MET A CA 1
ATOM 1242 C C . MET A 1 167 ? 21.766 -10.75 32.031 1 20.97 167 MET A C 1
ATOM 1244 O O . MET A 1 167 ? 21.422 -9.625 31.641 1 20.97 167 MET A O 1
ATOM 1248 N N . MET B 1 1 ? -20.719 27.594 -7.453 1 47.84 1 MET B N 1
ATOM 1249 C CA . MET B 1 1 ? -20.20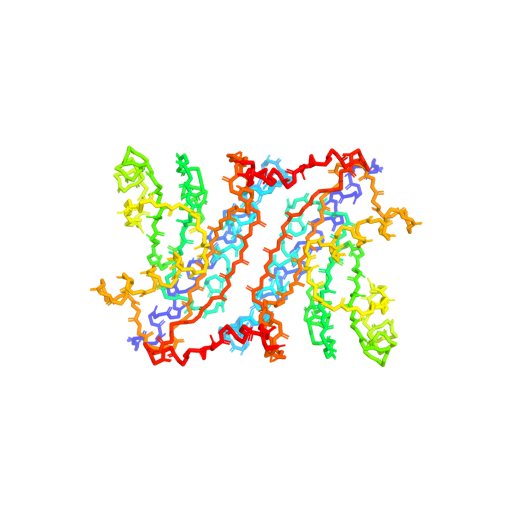3 26.234 -7.496 1 47.84 1 MET B CA 1
ATOM 1250 C C . MET B 1 1 ? -20 25.688 -6.086 1 47.84 1 MET B C 1
ATOM 1252 O O . MET B 1 1 ? -19.344 26.312 -5.262 1 47.84 1 MET B O 1
ATOM 1256 N N . SER B 1 2 ? -20.812 24.844 -5.586 1 58.03 2 SER B N 1
ATOM 1257 C CA . SER B 1 2 ? -20.875 24.391 -4.203 1 58.03 2 SER B CA 1
ATOM 1258 C C . SER B 1 2 ? -19.547 23.797 -3.764 1 58.03 2 SER B C 1
ATOM 1260 O O . SER B 1 2 ? -18.75 23.344 -4.598 1 58.03 2 SER B O 1
ATOM 1262 N N . ALA B 1 3 ? -19.156 24.062 -2.561 1 61 3 ALA B N 1
ATOM 1263 C CA . ALA B 1 3 ? -17.938 23.531 -1.939 1 61 3 ALA B CA 1
ATOM 1264 C C . ALA B 1 3 ? -17.703 22.078 -2.332 1 61 3 ALA B C 1
ATOM 1266 O O . ALA B 1 3 ? -16.562 21.656 -2.539 1 61 3 ALA B O 1
ATOM 1267 N N . THR B 1 4 ? -18.719 21.297 -2.518 1 61 4 THR B N 1
ATOM 1268 C CA . THR B 1 4 ? -18.641 19.891 -2.906 1 61 4 THR B CA 1
ATOM 1269 C C . THR B 1 4 ? -18.141 19.75 -4.336 1 61 4 THR B C 1
ATOM 1271 O O . THR B 1 4 ? -17.312 18.859 -4.629 1 61 4 THR B O 1
ATOM 1274 N N . CYS B 1 5 ? -18.609 20.719 -5.129 1 61.72 5 CYS B N 1
ATOM 1275 C CA . CYS B 1 5 ? -18.203 20.672 -6.527 1 61.72 5 CYS B CA 1
ATOM 1276 C C . CYS B 1 5 ? -16.734 21.062 -6.676 1 61.72 5 CYS B C 1
ATOM 1278 O O . CYS B 1 5 ? -16.016 20.469 -7.488 1 61.72 5 CYS B O 1
ATOM 1280 N N . LEU B 1 6 ? -16.312 22 -5.848 1 62.97 6 LEU B N 1
ATOM 1281 C CA . LEU B 1 6 ? -14.914 22.438 -5.887 1 62.97 6 LEU B CA 1
ATOM 1282 C C . LEU B 1 6 ? -13.984 21.344 -5.383 1 62.97 6 LEU B C 1
ATOM 1284 O O . LEU B 1 6 ? -12.922 21.109 -5.973 1 62.97 6 LEU B O 1
ATOM 1288 N N . GLN B 1 7 ? -14.461 20.672 -4.395 1 67.19 7 GLN B N 1
ATOM 1289 C CA . GLN B 1 7 ? -13.656 19.594 -3.832 1 67.19 7 GLN B CA 1
ATOM 1290 C C . GLN B 1 7 ? -13.508 18.438 -4.82 1 67.19 7 GLN B C 1
ATOM 1292 O O . GLN B 1 7 ? -12.414 17.875 -4.965 1 67.19 7 GLN B O 1
ATOM 1297 N N . ALA B 1 8 ? -14.5 18.188 -5.484 1 68.62 8 ALA B N 1
ATOM 1298 C CA . ALA B 1 8 ? -14.477 17.125 -6.488 1 68.62 8 ALA B CA 1
ATOM 1299 C C . ALA B 1 8 ? -13.547 17.484 -7.645 1 68.62 8 ALA B C 1
ATOM 1301 O O . ALA B 1 8 ? -12.789 16.641 -8.125 1 68.62 8 ALA B O 1
ATOM 1302 N N . GLU B 1 9 ? -13.594 18.719 -8.031 1 70.5 9 GLU B N 1
ATOM 1303 C CA . GLU B 1 9 ? -12.766 19.172 -9.141 1 70.5 9 GLU B CA 1
ATOM 1304 C C . GLU B 1 9 ? -11.281 19.141 -8.766 1 70.5 9 GLU B C 1
ATOM 1306 O O . GLU B 1 9 ? -10.438 18.781 -9.586 1 70.5 9 GLU B O 1
ATOM 1311 N N . THR B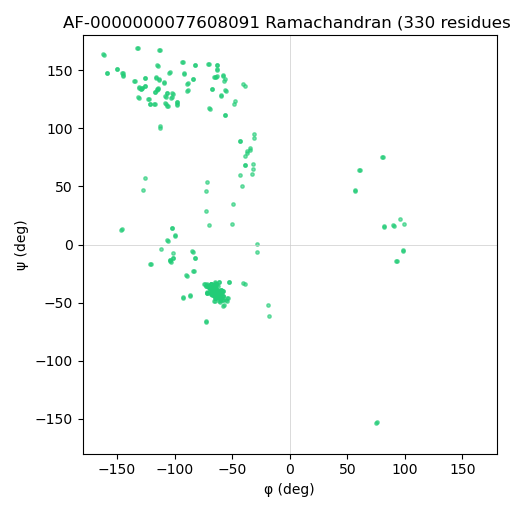 1 10 ? -11.047 19.469 -7.578 1 74.12 10 THR B N 1
ATOM 1312 C CA . THR B 1 10 ? -9.664 19.469 -7.094 1 74.12 10 THR B CA 1
ATOM 1313 C C . THR B 1 10 ? -9.141 18.031 -6.996 1 74.12 10 THR B C 1
ATOM 1315 O O . THR B 1 10 ? -8.008 17.75 -7.395 1 74.12 10 THR B O 1
ATOM 1318 N N . ALA B 1 11 ? -10.055 17.203 -6.555 1 76.12 11 ALA B N 1
ATOM 1319 C CA . ALA B 1 11 ? -9.664 15.797 -6.438 1 76.12 11 ALA B CA 1
ATOM 1320 C C . ALA B 1 11 ? -9.352 15.195 -7.805 1 76.12 11 ALA B C 1
ATOM 1322 O O . ALA B 1 11 ? -8.398 14.422 -7.949 1 76.12 11 ALA B O 1
ATOM 1323 N N . ILE B 1 12 ? -10.133 15.617 -8.766 1 79.88 12 ILE B N 1
ATOM 1324 C CA . ILE B 1 12 ? -9.938 15.141 -10.133 1 79.88 12 ILE B CA 1
ATOM 1325 C C . ILE B 1 12 ? -8.594 15.648 -10.664 1 79.88 12 ILE B C 1
ATOM 1327 O O . ILE B 1 12 ? -7.852 14.906 -11.305 1 79.88 12 ILE B O 1
ATOM 1331 N N . HIS B 1 13 ? -8.32 16.812 -10.227 1 88.12 13 HIS B N 1
ATOM 1332 C CA . HIS B 1 13 ? -7.066 17.406 -10.672 1 88.12 13 HIS B CA 1
ATOM 1333 C C . HIS B 1 13 ? -5.871 16.656 -10.086 1 88.12 13 HIS B C 1
ATOM 1335 O O . HIS B 1 13 ? -4.949 16.281 -10.82 1 88.12 13 HIS B O 1
ATOM 1341 N N . TYR B 1 14 ? -5.957 16.328 -8.844 1 92.38 14 TYR B N 1
ATOM 1342 C CA . TYR B 1 14 ? -4.832 15.648 -8.211 1 92.38 14 TYR B CA 1
ATOM 1343 C C . TYR B 1 14 ? -4.691 14.227 -8.719 1 92.38 14 TYR B C 1
ATOM 1345 O O . TYR B 1 14 ? -3.578 13.719 -8.883 1 92.38 14 TYR B O 1
ATOM 1353 N N . ASN B 1 15 ? -5.801 13.562 -8.984 1 95.62 15 ASN B N 1
ATOM 1354 C CA . ASN B 1 15 ? -5.75 12.227 -9.562 1 95.62 15 ASN B CA 1
ATOM 1355 C C . ASN B 1 15 ? -5.117 12.234 -10.953 1 95.62 15 ASN B C 1
ATOM 1357 O O . ASN B 1 15 ? -4.324 11.352 -11.281 1 95.62 15 ASN B O 1
ATOM 1361 N N . ASP B 1 16 ? -5.465 13.234 -11.75 1 96.12 16 ASP B N 1
ATOM 1362 C CA . ASP B 1 16 ? -4.898 13.344 -13.094 1 96.12 16 ASP B CA 1
ATOM 1363 C C . ASP B 1 16 ? -3.396 13.602 -13.031 1 96.12 16 ASP B C 1
ATOM 1365 O O . ASP B 1 16 ? -2.629 13.016 -13.797 1 96.12 16 ASP B O 1
ATOM 1369 N N . VAL B 1 17 ? -3.031 14.5 -12.188 1 96.62 17 VAL B N 1
ATOM 1370 C CA . VAL B 1 17 ? -1.614 14.812 -12.023 1 96.62 17 VAL B CA 1
ATOM 1371 C C . VAL B 1 17 ? -0.863 13.57 -11.555 1 96.62 17 VAL B C 1
ATOM 1373 O O . VAL B 1 17 ? 0.183 13.219 -12.109 1 96.62 17 VAL B O 1
ATOM 1376 N N . TYR B 1 18 ? -1.423 12.898 -10.609 1 97.56 18 TYR B N 1
ATOM 1377 C CA . TYR B 1 18 ? -0.82 11.672 -10.102 1 97.56 18 TYR B CA 1
ATOM 1378 C C . TYR B 1 18 ? -0.619 10.656 -11.219 1 97.56 18 TYR B C 1
ATOM 1380 O O . TYR B 1 18 ? 0.475 10.109 -11.375 1 97.56 18 TYR B O 1
ATOM 1388 N N . GLN B 1 19 ? -1.654 10.391 -11.938 1 97.5 19 GLN B N 1
ATOM 1389 C CA . GLN B 1 19 ? -1.592 9.375 -12.984 1 97.5 19 GLN B CA 1
ATOM 1390 C C . GLN B 1 19 ? -0.574 9.758 -14.055 1 97.5 19 GLN B C 1
ATOM 1392 O O . GLN B 1 19 ? 0.159 8.898 -14.555 1 97.5 19 GLN B O 1
ATOM 1397 N N . SER B 1 20 ? -0.548 11.023 -14.375 1 97.56 20 SER B N 1
ATOM 1398 C CA . SER B 1 20 ? 0.41 11.492 -15.375 1 97.56 20 SER B CA 1
ATOM 1399 C C . SER B 1 20 ? 1.845 11.289 -14.898 1 97.56 20 SER B C 1
ATOM 1401 O O . SER B 1 20 ? 2.703 10.852 -15.664 1 97.56 20 SER B O 1
ATOM 1403 N N . LEU B 1 21 ? 2.086 11.602 -13.68 1 97.75 21 LEU B N 1
ATOM 1404 C CA . LEU B 1 21 ? 3.424 11.445 -13.125 1 97.75 21 LEU B CA 1
ATOM 1405 C C . LEU B 1 21 ? 3.82 9.977 -13.062 1 97.75 21 LEU B C 1
ATOM 1407 O O . LEU B 1 21 ? 4.934 9.609 -13.445 1 97.75 21 LEU B O 1
ATOM 1411 N N . ARG B 1 22 ? 2.92 9.141 -12.516 1 97.94 22 ARG B N 1
ATOM 1412 C CA . ARG B 1 22 ? 3.18 7.707 -12.453 1 97.94 22 ARG B CA 1
ATOM 1413 C C . ARG B 1 22 ? 3.506 7.148 -13.836 1 97.94 22 ARG B C 1
ATOM 1415 O O . ARG B 1 22 ? 4.488 6.422 -14 1 97.94 22 ARG B O 1
ATOM 1422 N N . ASN B 1 23 ? 2.674 7.5 -14.828 1 97 23 ASN B N 1
ATOM 1423 C CA . ASN B 1 23 ? 2.857 6.988 -16.188 1 97 23 ASN B CA 1
ATOM 1424 C C . ASN B 1 23 ? 4.176 7.465 -16.781 1 97 23 ASN B C 1
ATOM 1426 O O . ASN B 1 23 ? 4.844 6.711 -17.5 1 97 23 ASN B O 1
ATOM 1430 N N . ALA B 1 24 ? 4.488 8.688 -16.531 1 97.31 24 ALA B N 1
ATOM 1431 C CA . ALA B 1 24 ? 5.75 9.219 -17.031 1 97.31 24 ALA B CA 1
ATOM 1432 C C . ALA B 1 24 ? 6.938 8.445 -16.469 1 97.31 24 ALA B C 1
ATOM 1434 O O . ALA B 1 24 ? 7.883 8.125 -17.188 1 97.31 24 ALA B O 1
ATOM 1435 N N . VAL B 1 25 ? 6.871 8.148 -15.195 1 97.44 25 VAL B N 1
ATOM 1436 C CA . VAL B 1 25 ? 7.957 7.422 -14.547 1 97.44 25 VAL B CA 1
ATOM 1437 C C . VAL B 1 25 ? 8.086 6.027 -15.148 1 97.44 25 VAL B C 1
ATOM 1439 O O . VAL B 1 25 ? 9.188 5.57 -15.453 1 97.44 25 VAL B O 1
ATOM 1442 N N . LEU B 1 26 ? 7.008 5.352 -15.312 1 96.06 26 LEU B N 1
ATOM 1443 C CA . LEU B 1 26 ? 7.027 4.004 -15.867 1 96.06 26 LEU B CA 1
ATOM 1444 C C . LEU B 1 26 ? 7.539 4.016 -17.312 1 96.06 26 LEU B C 1
ATOM 1446 O O . LEU B 1 26 ? 8.25 3.1 -17.719 1 96.06 26 LEU B O 1
ATOM 1450 N N . GLU B 1 27 ? 7.148 5.027 -18.047 1 94.31 27 GLU B N 1
ATOM 1451 C CA . GLU B 1 27 ? 7.559 5.145 -19.453 1 94.31 27 GLU B CA 1
ATOM 1452 C C . GLU B 1 27 ? 9.055 5.41 -19.562 1 94.31 27 GLU B C 1
ATOM 1454 O O . GLU B 1 27 ? 9.734 4.82 -20.406 1 94.31 27 GLU B O 1
ATOM 1459 N N . VAL B 1 28 ? 9.523 6.254 -18.688 1 95.88 28 VAL B N 1
ATOM 1460 C CA . VAL B 1 28 ? 10.906 6.711 -18.812 1 95.88 28 VAL B CA 1
ATOM 1461 C C . VAL B 1 28 ? 11.844 5.738 -18.109 1 95.88 28 VAL B C 1
ATOM 1463 O O . VAL B 1 28 ? 12.883 5.367 -18.656 1 95.88 28 VAL B O 1
ATOM 1466 N N . ASN B 1 29 ? 11.531 5.27 -16.938 1 95.12 29 ASN B N 1
ATOM 1467 C CA . ASN B 1 29 ? 12.461 4.535 -16.078 1 95.12 29 ASN B CA 1
ATOM 1468 C C . ASN B 1 29 ? 12.172 3.037 -16.094 1 95.12 29 ASN B C 1
ATOM 1470 O O . ASN B 1 29 ? 13.008 2.234 -15.68 1 95.12 29 ASN B O 1
ATOM 1474 N N . GLY B 1 30 ? 11.016 2.621 -16.625 1 94.25 30 GLY B N 1
ATOM 1475 C CA . GLY B 1 30 ? 10.602 1.238 -16.453 1 94.25 30 GLY B CA 1
ATOM 1476 C C . GLY B 1 30 ? 10.086 0.933 -15.062 1 94.25 30 GLY B C 1
ATOM 1477 O O . GLY B 1 30 ? 9.562 1.816 -14.375 1 94.25 30 GLY B O 1
ATOM 1478 N N . PRO B 1 31 ? 10.219 -0.326 -14.672 1 95.44 31 PRO B N 1
ATOM 14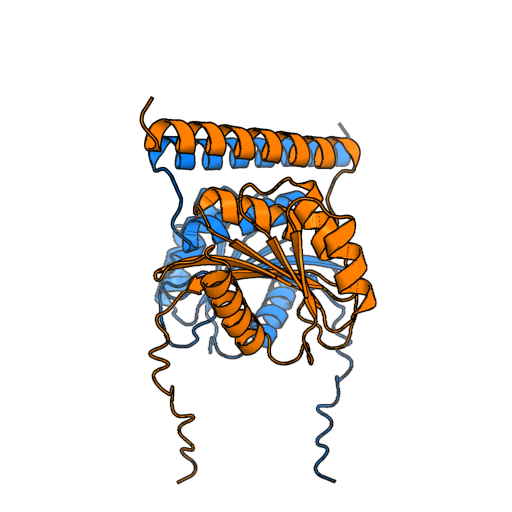79 C CA . PRO B 1 31 ? 9.703 -0.686 -13.344 1 95.44 31 PRO B CA 1
ATOM 1480 C C . PRO B 1 31 ? 10.328 0.143 -12.227 1 95.44 31 PRO B C 1
ATOM 1482 O O . PRO B 1 31 ? 11.523 0.464 -12.281 1 95.44 31 PRO B O 1
ATOM 1485 N N . MET B 1 32 ? 9.523 0.407 -11.25 1 97.06 32 MET B N 1
ATOM 1486 C CA . MET B 1 32 ? 9.945 1.229 -10.125 1 97.06 32 MET B CA 1
ATOM 1487 C C . MET B 1 32 ? 10.711 0.395 -9.102 1 97.06 32 MET B C 1
ATOM 1489 O O . MET B 1 32 ? 10.5 -0.814 -8.992 1 97.06 32 MET B O 1
ATOM 1493 N N . GLU B 1 33 ? 11.594 1.145 -8.344 1 96.62 33 GLU B N 1
ATOM 1494 C CA . GLU B 1 33 ? 12.102 0.562 -7.105 1 96.62 33 GLU B CA 1
ATOM 1495 C C . GLU B 1 33 ? 11 0.479 -6.047 1 96.62 33 GLU B C 1
ATOM 1497 O O . GLU B 1 33 ? 10.047 1.256 -6.074 1 96.62 33 GLU B O 1
ATOM 1502 N N . THR B 1 34 ? 11.195 -0.463 -5.133 1 96.75 34 THR B N 1
ATOM 1503 C CA . THR B 1 34 ? 10.172 -0.757 -4.133 1 96.75 34 THR B CA 1
ATOM 1504 C C . THR B 1 34 ? 9.766 0.511 -3.387 1 96.75 34 THR B C 1
ATOM 1506 O O . THR B 1 34 ? 8.578 0.807 -3.26 1 96.75 34 THR B O 1
ATOM 1509 N N . ALA B 1 35 ? 10.711 1.271 -2.98 1 96.88 35 ALA B N 1
ATOM 1510 C CA . ALA B 1 35 ? 10.414 2.445 -2.164 1 96.88 35 ALA B CA 1
ATOM 1511 C C . ALA B 1 35 ? 9.547 3.441 -2.928 1 96.88 35 ALA B C 1
ATOM 1513 O O . ALA B 1 35 ? 8.578 3.975 -2.383 1 96.88 35 ALA B O 1
ATOM 1514 N N . GLU B 1 36 ? 9.828 3.67 -4.125 1 97.94 36 GLU B N 1
ATOM 1515 C CA . GLU B 1 36 ? 9.055 4.609 -4.938 1 97.94 36 GLU B CA 1
ATOM 1516 C C . GLU B 1 36 ? 7.652 4.082 -5.211 1 97.94 36 GLU B C 1
ATOM 1518 O O . GLU B 1 36 ? 6.68 4.836 -5.152 1 97.94 36 GLU B O 1
ATOM 1523 N N . ALA B 1 37 ? 7.613 2.803 -5.508 1 98.38 37 ALA B N 1
ATOM 1524 C CA . ALA B 1 37 ? 6.316 2.201 -5.805 1 98.38 37 ALA B CA 1
ATOM 1525 C C . ALA B 1 37 ? 5.383 2.291 -4.598 1 98.38 37 ALA B C 1
ATOM 1527 O O . ALA B 1 37 ? 4.191 2.576 -4.746 1 98.38 37 ALA B O 1
ATOM 1528 N N . VAL B 1 38 ? 5.914 2.062 -3.447 1 98.38 38 VAL B N 1
ATOM 1529 C CA . VAL B 1 38 ? 5.102 2.098 -2.234 1 98.38 38 VAL B CA 1
ATOM 1530 C C . VAL B 1 38 ? 4.719 3.539 -1.912 1 98.38 38 VAL B C 1
ATOM 1532 O O . VAL B 1 38 ? 3.574 3.814 -1.542 1 98.38 38 VAL B O 1
ATOM 1535 N N . ALA B 1 39 ? 5.633 4.438 -2.051 1 98.44 39 ALA B N 1
ATOM 1536 C CA . ALA B 1 39 ? 5.328 5.848 -1.835 1 98.44 39 ALA B CA 1
ATOM 1537 C C . ALA B 1 39 ? 4.242 6.328 -2.797 1 98.44 39 ALA B C 1
ATOM 1539 O O . ALA B 1 39 ? 3.293 6.996 -2.387 1 98.44 39 ALA B O 1
ATOM 1540 N N . SER B 1 40 ? 4.426 5.992 -4.051 1 98.69 40 SER B N 1
ATOM 1541 C CA . SER B 1 40 ? 3.43 6.328 -5.066 1 98.69 40 SER B CA 1
ATOM 1542 C C . SER B 1 40 ? 2.072 5.723 -4.727 1 98.69 40 SER B C 1
ATOM 1544 O O . SER B 1 40 ? 1.038 6.371 -4.887 1 98.69 40 SER B O 1
ATOM 1546 N N . SER B 1 41 ? 2.07 4.5 -4.23 1 98.81 41 SER B N 1
ATOM 1547 C CA . SER B 1 41 ? 0.833 3.818 -3.863 1 98.81 41 SER B CA 1
ATOM 1548 C C . SER B 1 41 ? 0.172 4.477 -2.658 1 98.81 41 SER B C 1
ATOM 1550 O O . SER B 1 41 ? -1.057 4.508 -2.557 1 98.81 41 SER B O 1
ATOM 1552 N N . ALA B 1 42 ? 0.972 4.973 -1.778 1 98.75 42 ALA B N 1
ATOM 1553 C CA . ALA B 1 42 ? 0.415 5.684 -0.63 1 98.75 42 ALA B CA 1
ATOM 1554 C C . ALA B 1 42 ? -0.355 6.926 -1.074 1 98.75 42 ALA B C 1
ATOM 1556 O O . ALA B 1 42 ? -1.462 7.18 -0.594 1 98.75 42 ALA B O 1
ATOM 1557 N N . VAL B 1 43 ? 0.228 7.668 -1.975 1 98.56 43 VAL B N 1
ATOM 1558 C CA . VAL B 1 43 ? -0.435 8.867 -2.477 1 98.56 43 VAL B CA 1
ATOM 1559 C C . VAL B 1 43 ? -1.721 8.477 -3.205 1 98.56 43 VAL B C 1
ATOM 1561 O O . VAL B 1 43 ? -2.773 9.078 -2.98 1 98.56 43 VAL B O 1
ATOM 1564 N N . LYS B 1 44 ? -1.613 7.445 -4.016 1 98.62 44 LYS B N 1
ATOM 1565 C CA . LYS B 1 44 ? -2.787 6.938 -4.719 1 98.62 44 LYS B CA 1
ATOM 1566 C C . LYS B 1 44 ? -3.881 6.527 -3.738 1 98.62 44 LYS B C 1
ATOM 1568 O O . LYS B 1 44 ? -5.051 6.875 -3.924 1 98.62 44 LYS B O 1
ATOM 1573 N N . THR B 1 45 ? -3.51 5.789 -2.744 1 98.56 45 THR B N 1
ATOM 1574 C CA . THR B 1 45 ? -4.469 5.312 -1.754 1 98.56 45 THR B CA 1
ATOM 1575 C C . THR B 1 45 ? -5.137 6.484 -1.039 1 98.56 45 THR B C 1
ATOM 1577 O O . THR B 1 45 ? -6.348 6.469 -0.812 1 98.56 45 THR B O 1
ATOM 1580 N N . ALA B 1 46 ? -4.348 7.445 -0.708 1 98.38 46 ALA B N 1
ATOM 1581 C CA . ALA B 1 46 ? -4.879 8.625 -0.025 1 98.38 46 ALA B CA 1
ATOM 1582 C C . ALA B 1 46 ? -5.918 9.336 -0.888 1 98.38 46 ALA B C 1
ATOM 1584 O O . ALA B 1 46 ? -6.961 9.758 -0.39 1 98.38 46 ALA B O 1
ATOM 1585 N N . ILE B 1 47 ? -5.656 9.492 -2.148 1 97.94 47 ILE B N 1
ATOM 1586 C CA . ILE B 1 47 ? -6.602 10.094 -3.084 1 97.94 47 ILE B CA 1
ATOM 1587 C C . ILE B 1 47 ? -7.875 9.25 -3.148 1 97.94 47 ILE B C 1
ATOM 1589 O O . ILE B 1 47 ? -8.984 9.781 -3.047 1 97.94 47 ILE B O 1
ATOM 1593 N N . ASP B 1 48 ? -7.684 7.918 -3.246 1 98 48 ASP B N 1
ATOM 1594 C CA . ASP B 1 48 ? -8.789 7 -3.488 1 98 48 ASP B CA 1
ATOM 1595 C C . ASP B 1 48 ? -9.773 7.008 -2.322 1 98 48 ASP B C 1
ATOM 1597 O O . ASP B 1 48 ? -10.977 6.824 -2.518 1 98 48 ASP B O 1
ATOM 1601 N N . ILE B 1 49 ? -9.242 7.219 -1.102 1 97.44 49 ILE B N 1
ATOM 1602 C CA . ILE B 1 49 ? -10.117 7.078 0.055 1 97.44 49 ILE B CA 1
ATOM 1603 C C . ILE B 1 49 ? -10.445 8.453 0.625 1 97.44 49 ILE B C 1
ATOM 1605 O O . ILE B 1 49 ? -11.07 8.562 1.681 1 97.44 49 ILE B O 1
ATOM 1609 N N . ASN B 1 50 ? -9.969 9.492 -0.034 1 96.81 50 ASN B N 1
ATOM 1610 C CA . ASN B 1 50 ? -10.133 10.852 0.454 1 96.81 50 ASN B CA 1
ATOM 1611 C C . ASN B 1 50 ? -9.562 11.016 1.862 1 96.81 50 ASN B C 1
ATOM 1613 O O . ASN B 1 50 ? -10.242 11.539 2.75 1 96.81 50 ASN B O 1
ATOM 1617 N N . ALA B 1 51 ? -8.383 10.484 2.004 1 97.62 51 ALA B N 1
ATOM 1618 C CA . ALA B 1 51 ? -7.691 10.633 3.283 1 97.62 51 ALA B CA 1
ATOM 1619 C C . ALA B 1 51 ? -7.398 12.102 3.576 1 97.62 51 ALA B C 1
ATOM 1621 O O . ALA B 1 51 ? -7.215 12.906 2.656 1 97.62 51 ALA B O 1
ATOM 1622 N N . LYS B 1 52 ? -7.273 12.383 4.863 1 97.5 52 LYS B N 1
ATOM 1623 C CA . LYS B 1 52 ? -7.105 13.781 5.238 1 97.5 52 LYS B CA 1
ATOM 1624 C C . LYS B 1 52 ? -5.645 14.102 5.547 1 97.5 52 LYS B C 1
ATOM 1626 O O . LYS B 1 52 ? -5.262 15.266 5.641 1 97.5 52 LYS B O 1
ATOM 1631 N N . MET B 1 53 ? -4.879 13.008 5.656 1 97.5 53 MET B N 1
ATOM 1632 C CA . MET B 1 53 ? -3.469 13.203 5.977 1 97.5 53 MET B CA 1
ATOM 1633 C C . MET B 1 53 ? -2.645 11.992 5.559 1 97.5 53 MET B C 1
ATOM 1635 O O . MET B 1 53 ? -3.139 10.867 5.578 1 97.5 53 MET B O 1
ATOM 1639 N N . LEU B 1 54 ? -1.407 12.281 5.172 1 98.44 54 LEU B N 1
ATOM 1640 C CA . LEU B 1 54 ? -0.388 11.258 4.992 1 98.44 54 LEU B CA 1
ATOM 1641 C C . LEU B 1 54 ? 0.67 11.344 6.086 1 98.44 54 LEU B C 1
ATOM 1643 O O . LEU B 1 54 ? 1.071 12.438 6.484 1 98.44 54 LEU B O 1
ATOM 1647 N N . VAL B 1 55 ? 1.084 10.203 6.566 1 98.12 55 VAL B N 1
ATOM 1648 C CA . VAL B 1 55 ? 2.172 10.141 7.539 1 98.12 55 VAL B CA 1
ATOM 1649 C C . VAL B 1 55 ? 3.352 9.375 6.941 1 98.12 55 VAL B C 1
ATOM 1651 O O . VAL B 1 55 ? 3.186 8.266 6.434 1 98.12 55 VAL B O 1
ATOM 1654 N N . VAL B 1 56 ? 4.504 9.961 7.07 1 97.62 56 VAL B N 1
ATOM 1655 C CA . VAL B 1 56 ? 5.727 9.367 6.539 1 97.62 56 VAL B CA 1
ATOM 1656 C C . VAL B 1 56 ? 6.734 9.156 7.668 1 97.62 56 VAL B C 1
ATOM 1658 O O . VAL B 1 56 ? 7.086 10.102 8.383 1 97.62 56 VAL B O 1
ATOM 1661 N N . LEU B 1 57 ? 7.105 7.957 7.848 1 96.19 57 LEU B N 1
ATOM 1662 C CA . LEU B 1 57 ? 8.25 7.676 8.711 1 96.19 57 LEU B CA 1
ATOM 1663 C C . LEU B 1 57 ? 9.516 7.477 7.887 1 96.19 57 LEU B C 1
ATOM 1665 O O . LEU B 1 57 ? 9.555 6.621 7 1 96.19 57 LEU B O 1
ATOM 1669 N N . THR B 1 58 ? 10.531 8.305 8.203 1 94.5 58 THR B N 1
ATOM 1670 C CA . THR B 1 58 ? 11.734 8.273 7.383 1 94.5 58 THR B CA 1
ATOM 1671 C C . THR B 1 58 ? 12.977 8.523 8.234 1 94.5 58 THR B C 1
ATOM 1673 O O . THR B 1 58 ? 12.906 9.219 9.25 1 94.5 58 THR B O 1
ATOM 1676 N N . GLU B 1 59 ? 13.992 7.867 7.844 1 92.12 59 GLU B N 1
ATOM 1677 C CA . GLU B 1 59 ? 15.273 8.125 8.492 1 92.12 59 GLU B CA 1
ATOM 1678 C C . GLU B 1 59 ? 16.078 9.18 7.734 1 92.12 59 GLU B C 1
ATOM 1680 O O . GLU B 1 59 ? 16.547 10.156 8.32 1 92.12 59 GLU B O 1
ATOM 1685 N N . THR B 1 60 ? 16.188 9.141 6.48 1 90.88 60 THR B N 1
ATOM 1686 C CA . THR B 1 60 ? 17.062 9.992 5.684 1 90.88 60 THR B CA 1
ATOM 1687 C C . THR B 1 60 ? 16.266 11.086 4.984 1 90.88 60 THR B C 1
ATOM 1689 O O . THR B 1 60 ? 16.844 12.008 4.398 1 90.88 60 THR B O 1
ATOM 1692 N N . GLY B 1 61 ? 14.961 10.914 4.957 1 94.19 61 GLY B N 1
ATOM 1693 C CA . GLY B 1 61 ? 14.125 11.867 4.242 1 94.19 61 GLY B CA 1
ATOM 1694 C C . GLY B 1 61 ? 13.742 11.391 2.854 1 94.19 61 GLY B C 1
ATOM 1695 O O . GLY B 1 61 ? 12.914 12.016 2.188 1 94.19 61 GLY B O 1
ATOM 1696 N N . ASN B 1 62 ? 14.266 10.297 2.443 1 94.12 62 ASN B N 1
ATOM 1697 C CA . ASN B 1 62 ? 14.008 9.805 1.094 1 94.12 62 ASN B CA 1
ATOM 1698 C C . ASN B 1 62 ? 12.523 9.492 0.886 1 94.12 62 ASN B C 1
ATOM 1700 O O . ASN B 1 62 ? 11.953 9.836 -0.15 1 94.12 62 ASN B O 1
ATOM 1704 N N . THR B 1 63 ? 11.891 8.844 1.845 1 96 63 THR B N 1
ATOM 1705 C CA . THR B 1 63 ? 10.469 8.531 1.727 1 96 63 THR B CA 1
ATOM 1706 C C . THR B 1 63 ? 9.648 9.805 1.56 1 96 63 THR B C 1
ATOM 1708 O O . THR B 1 63 ? 8.711 9.836 0.763 1 96 63 THR B O 1
ATOM 1711 N N . ALA B 1 64 ? 9.977 10.805 2.262 1 96.31 64 ALA B N 1
ATOM 1712 C CA . ALA B 1 64 ? 9.273 12.086 2.162 1 96.31 64 ALA B CA 1
ATOM 1713 C C . ALA B 1 64 ? 9.398 12.672 0.759 1 96.31 64 ALA B C 1
ATOM 1715 O O . ALA B 1 64 ? 8.414 13.156 0.194 1 96.31 64 ALA B O 1
ATOM 1716 N N . ARG B 1 65 ? 10.539 12.602 0.216 1 96.19 65 ARG B N 1
ATOM 1717 C CA . ARG B 1 65 ? 10.781 13.125 -1.126 1 96.19 65 ARG B CA 1
ATOM 1718 C C . ARG B 1 65 ? 9.992 12.344 -2.168 1 96.19 65 ARG B C 1
ATOM 1720 O O . ARG B 1 65 ? 9.406 12.93 -3.082 1 96.19 65 ARG B O 1
ATOM 1727 N N . LEU B 1 66 ? 10 11.086 -2.027 1 96.75 66 LEU B N 1
ATOM 1728 C CA . LEU B 1 66 ? 9.266 10.234 -2.961 1 96.75 66 LEU B CA 1
ATOM 1729 C C . LEU B 1 66 ? 7.77 10.531 -2.896 1 96.75 66 LEU B C 1
ATOM 1731 O 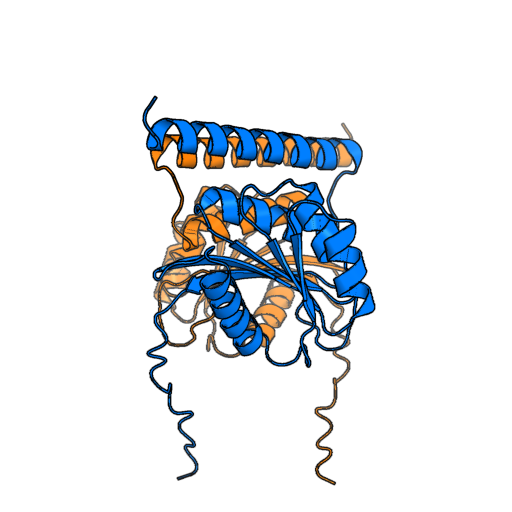O . LEU B 1 66 ? 7.102 10.602 -3.932 1 96.75 66 LEU B O 1
ATOM 1735 N N . VAL B 1 67 ? 7.234 10.672 -1.679 1 97.94 67 VAL B N 1
ATOM 1736 C CA . VAL B 1 67 ? 5.816 10.984 -1.526 1 97.94 67 VAL B CA 1
ATOM 1737 C C . VAL B 1 67 ? 5.516 12.344 -2.16 1 97.94 67 VAL B C 1
ATOM 1739 O O . VAL B 1 67 ? 4.551 12.484 -2.912 1 97.94 67 VAL B O 1
ATOM 1742 N N . ALA B 1 68 ? 6.312 13.305 -1.935 1 96.88 68 ALA B N 1
ATOM 1743 C CA . ALA B 1 68 ? 6.117 14.656 -2.455 1 96.88 68 ALA B CA 1
ATOM 1744 C C . ALA B 1 68 ? 6.152 14.672 -3.98 1 96.88 68 ALA B C 1
ATOM 1746 O O . ALA B 1 68 ? 5.441 15.445 -4.617 1 96.88 68 ALA B O 1
ATOM 1747 N N . LYS B 1 69 ? 6.973 13.852 -4.523 1 96 69 LYS B N 1
ATOM 1748 C CA . LYS B 1 69 ? 7.113 13.734 -5.973 1 96 69 LYS B CA 1
ATOM 1749 C C . LYS B 1 69 ? 5.762 13.5 -6.641 1 96 69 LYS B C 1
ATOM 1751 O O . LYS B 1 69 ? 5.527 13.969 -7.758 1 96 69 LYS B O 1
ATOM 1756 N N . TYR B 1 70 ? 4.898 12.836 -5.965 1 97.44 70 TYR B N 1
ATOM 1757 C CA . TYR B 1 70 ? 3.645 12.422 -6.586 1 97.44 70 TYR B CA 1
ATOM 1758 C C . TYR B 1 70 ? 2.508 13.359 -6.203 1 97.44 70 TYR B C 1
ATOM 1760 O O . TYR B 1 70 ? 1.335 13.047 -6.43 1 97.44 70 TYR B O 1
ATOM 1768 N N . ARG B 1 71 ? 2.783 14.445 -5.551 1 95.81 71 ARG B N 1
ATOM 1769 C CA . ARG B 1 71 ? 1.947 15.625 -5.371 1 95.81 71 ARG B CA 1
ATOM 1770 C C . ARG B 1 71 ? 0.647 15.273 -4.656 1 95.81 71 ARG B C 1
ATOM 1772 O O . ARG B 1 71 ? -0.441 15.492 -5.191 1 95.81 71 ARG B O 1
ATOM 1779 N N . PRO B 1 72 ? 0.779 14.836 -3.43 1 96.31 72 PRO B N 1
ATOM 1780 C CA . PRO B 1 72 ? -0.449 14.57 -2.678 1 96.31 72 PRO B CA 1
ATOM 1781 C C . PRO B 1 72 ? -1.289 15.82 -2.457 1 96.31 72 PRO B C 1
ATOM 1783 O O . PRO B 1 72 ? -0.74 16.922 -2.287 1 96.31 72 PRO B O 1
ATOM 1786 N N . GLU B 1 73 ? -2.594 15.625 -2.479 1 92.88 73 GLU B N 1
ATOM 1787 C CA . GLU B 1 73 ? -3.539 16.703 -2.223 1 92.88 73 GLU B CA 1
ATOM 1788 C C . GLU B 1 73 ? -3.59 17.062 -0.739 1 92.88 73 GLU B C 1
ATOM 1790 O O . GLU B 1 73 ? -3.803 18.219 -0.375 1 92.88 73 GLU B O 1
ATOM 1795 N N . MET B 1 74 ? -3.428 16.125 0.138 1 95.75 74 MET B N 1
ATOM 1796 C CA . MET B 1 74 ? -3.584 16.266 1.582 1 95.75 74 MET B CA 1
ATOM 1797 C C . MET B 1 74 ? -2.248 16.594 2.244 1 95.75 74 MET B C 1
ATOM 1799 O O . MET B 1 74 ? -1.188 16.312 1.677 1 95.75 74 MET B O 1
ATOM 1803 N N . PRO B 1 75 ? -2.279 17.172 3.381 1 96.94 75 PRO B N 1
ATOM 1804 C CA . PRO B 1 75 ? -1.021 17.453 4.074 1 96.94 75 PRO B CA 1
ATOM 1805 C C . PRO B 1 75 ? -0.244 16.203 4.438 1 96.94 75 PRO B C 1
ATOM 1807 O O . PRO B 1 75 ? -0.843 15.141 4.656 1 96.94 75 PRO B O 1
ATOM 1810 N N . VAL B 1 76 ? 1.071 16.359 4.48 1 98.19 76 VAL B N 1
ATOM 1811 C CA . VAL B 1 76 ? 1.977 15.258 4.781 1 98.19 76 VAL B CA 1
ATOM 1812 C C . VAL B 1 76 ? 2.74 15.555 6.07 1 98.19 76 VAL B C 1
ATOM 1814 O O . VAL B 1 76 ? 3.391 16.594 6.188 1 98.19 76 VAL B O 1
ATOM 1817 N N . LEU B 1 77 ? 2.59 14.703 7.02 1 98.44 77 LEU B N 1
ATOM 1818 C CA . LEU B 1 77 ? 3.373 14.766 8.25 1 98.44 77 LEU B CA 1
ATOM 1819 C C . LEU B 1 77 ? 4.559 13.812 8.188 1 98.44 77 LEU B C 1
ATOM 1821 O O . LEU B 1 77 ? 4.379 12.594 8.055 1 98.44 77 LEU B O 1
ATOM 1825 N N . VAL B 1 78 ? 5.734 14.352 8.305 1 97.69 78 VAL B N 1
ATOM 1826 C CA . VAL B 1 78 ? 6.957 13.555 8.289 1 97.69 78 VAL B CA 1
ATOM 1827 C C . VAL B 1 78 ? 7.48 13.391 9.711 1 97.69 78 VAL B C 1
ATOM 1829 O O . VAL B 1 78 ? 7.668 14.367 10.43 1 97.69 78 VAL B O 1
ATOM 1832 N N . LEU B 1 79 ? 7.695 12.18 10.078 1 97.19 79 LEU B N 1
ATOM 1833 C CA . LEU B 1 79 ? 8.273 11.859 11.375 1 97.19 79 LEU B CA 1
ATOM 1834 C C . LEU B 1 79 ? 9.633 11.195 11.219 1 97.19 79 LEU B C 1
ATOM 1836 O O . LEU B 1 79 ? 9.789 10.273 10.406 1 97.19 79 LEU B O 1
ATOM 1840 N N . THR B 1 80 ? 10.594 11.625 11.953 1 95.75 80 THR B N 1
ATOM 1841 C CA . THR B 1 80 ? 11.961 11.117 11.922 1 95.75 80 THR B CA 1
ATOM 1842 C C . THR B 1 80 ? 12.625 11.258 13.289 1 95.75 80 THR B C 1
ATOM 1844 O O . THR B 1 80 ? 12.234 12.117 14.086 1 95.75 80 THR B O 1
ATOM 1847 N N . ALA B 1 81 ? 13.531 10.352 13.531 1 95.06 81 ALA B N 1
ATOM 1848 C CA . ALA B 1 81 ? 14.281 10.445 14.789 1 95.06 81 ALA B CA 1
ATOM 1849 C C . ALA B 1 81 ? 15.453 11.406 14.656 1 95.06 81 ALA B C 1
ATOM 1851 O O . ALA B 1 81 ? 16.109 11.742 15.648 1 95.06 81 ALA B O 1
ATOM 1852 N N . LEU B 1 82 ? 15.734 11.922 13.453 1 95.38 82 LEU B N 1
ATOM 1853 C CA . LEU B 1 82 ? 16.875 12.773 13.195 1 95.38 82 LEU B CA 1
ATOM 1854 C C . LEU B 1 82 ? 16.453 14.219 12.969 1 95.38 82 LEU B C 1
ATOM 1856 O O . LEU B 1 82 ? 15.742 14.516 12 1 95.38 82 LEU B O 1
ATOM 1860 N N . GLU B 1 83 ? 16.969 15.086 13.789 1 96.25 83 GLU B N 1
ATOM 1861 C CA . GLU B 1 83 ? 16.609 16.5 13.703 1 96.25 83 GLU B CA 1
ATOM 1862 C C . GLU B 1 83 ? 17.016 17.094 12.359 1 96.25 83 GLU B C 1
ATOM 1864 O O . GLU B 1 83 ? 16.297 17.906 11.789 1 96.25 83 GLU B O 1
ATOM 1869 N N . GLN B 1 84 ? 18.141 16.719 11.977 1 96.06 84 GLN B N 1
ATOM 1870 C CA . GLN B 1 84 ? 18.641 17.219 10.695 1 96.06 84 GLN B CA 1
ATOM 1871 C C . GLN B 1 84 ? 17.688 16.859 9.562 1 96.06 84 GLN B C 1
ATOM 1873 O O . GLN B 1 84 ? 17.391 17.688 8.703 1 96.06 84 GLN B O 1
ATOM 1878 N N . THR B 1 85 ? 17.234 15.656 9.57 1 95.75 85 THR B N 1
ATOM 1879 C CA . THR B 1 85 ? 16.297 15.195 8.547 1 95.75 85 THR B CA 1
ATOM 1880 C C . THR B 1 85 ? 14.992 15.969 8.633 1 95.75 85 THR B C 1
ATOM 1882 O O . THR B 1 85 ? 14.422 16.359 7.613 1 95.75 85 THR B O 1
ATOM 1885 N N . ALA B 1 86 ? 14.531 16.203 9.844 1 96.25 86 ALA B N 1
ATOM 1886 C CA . ALA B 1 86 ? 13.297 16.969 10.023 1 96.25 86 ALA B CA 1
ATOM 1887 C C . ALA B 1 86 ? 13.422 18.359 9.438 1 96.25 86 ALA B C 1
ATOM 1889 O O . ALA B 1 86 ? 12.531 18.828 8.711 1 96.25 86 ALA B O 1
ATOM 1890 N N . ARG B 1 87 ? 14.484 19.047 9.68 1 94.81 87 ARG B N 1
ATOM 1891 C CA . ARG B 1 87 ? 14.711 20.391 9.188 1 94.81 87 ARG B CA 1
ATOM 1892 C C . ARG B 1 87 ? 14.797 20.406 7.668 1 94.81 87 ARG B C 1
ATOM 1894 O O . ARG B 1 87 ? 14.203 21.281 7.016 1 94.81 87 ARG B O 1
ATOM 1901 N N . GLN B 1 88 ? 15.477 19.484 7.184 1 94.75 88 GLN B N 1
ATOM 1902 C CA . GLN B 1 88 ? 15.711 19.422 5.746 1 94.75 88 GLN B CA 1
ATOM 1903 C C . GLN B 1 88 ? 14.406 19.156 4.992 1 94.75 88 GLN B C 1
ATOM 1905 O O . GLN B 1 88 ? 14.133 19.781 3.971 1 94.75 88 GLN B O 1
ATOM 1910 N N . THR B 1 89 ? 13.672 18.281 5.488 1 94.25 89 THR B N 1
ATOM 1911 C CA . THR B 1 89 ? 12.445 17.906 4.785 1 94.25 89 THR B CA 1
ATOM 1912 C C . THR B 1 89 ? 11.406 19.016 4.883 1 94.25 89 THR B C 1
ATOM 1914 O O . THR B 1 89 ? 10.664 19.266 3.934 1 94.25 89 THR B O 1
ATOM 1917 N N . GLU B 1 90 ? 11.273 19.609 5.98 1 91.06 90 GLU B N 1
ATOM 1918 C CA . GLU B 1 90 ? 10.297 20.688 6.145 1 91.06 90 GLU B CA 1
ATOM 1919 C C . GLU B 1 90 ? 10.648 21.875 5.262 1 91.06 90 GLU B C 1
ATOM 1921 O O . GLU B 1 90 ? 9.758 22.531 4.711 1 91.06 90 GLU B O 1
ATOM 1926 N N . GLY B 1 91 ? 11.852 22.109 5.074 1 86.31 91 GLY B N 1
ATOM 1927 C CA . GLY B 1 91 ? 12.297 23.266 4.312 1 86.31 91 GLY B CA 1
ATOM 1928 C C . GLY B 1 91 ? 12.305 23.031 2.816 1 86.31 91 GLY B C 1
ATOM 1929 O O . GLY B 1 91 ? 12.109 23.969 2.033 1 86.31 91 GLY B O 1
ATOM 1930 N N . PHE B 1 92 ? 12.375 21.812 2.445 1 84.69 92 PHE B N 1
ATOM 1931 C CA . PHE B 1 92 ? 12.711 21.594 1.047 1 84.69 92 PHE B CA 1
ATOM 1932 C C . PHE B 1 92 ? 11.602 20.812 0.341 1 84.69 92 PHE B C 1
ATOM 1934 O O . PHE B 1 92 ? 11.539 20.797 -0.89 1 84.69 92 PHE B O 1
ATOM 1941 N N . VAL B 1 93 ? 10.789 20.219 1.088 1 83.81 93 VAL B N 1
ATOM 1942 C CA . VAL B 1 93 ? 9.727 19.438 0.465 1 83.81 93 VAL B CA 1
ATOM 1943 C C . VAL B 1 93 ? 8.398 20.172 0.607 1 83.81 93 VAL B C 1
ATOM 1945 O O . VAL B 1 93 ? 7.953 20.469 1.723 1 83.81 93 VAL B O 1
ATOM 1948 N N . LYS B 1 94 ? 7.75 20.531 -0.436 1 81.88 94 LYS B N 1
ATOM 1949 C CA . LYS B 1 94 ? 6.523 21.328 -0.429 1 81.88 94 LYS B CA 1
ATOM 1950 C C . LYS B 1 94 ? 5.367 20.531 0.182 1 81.88 94 LYS B C 1
ATOM 1952 O O . LYS B 1 94 ? 5.176 19.359 -0.128 1 81.88 94 LYS B O 1
ATOM 1957 N N . GLY B 1 95 ? 4.637 21.219 1.084 1 84.44 95 GLY B N 1
ATOM 1958 C CA . GLY B 1 95 ? 3.408 20.656 1.609 1 84.44 95 GLY B CA 1
ATOM 1959 C C . GLY B 1 95 ? 3.645 19.672 2.748 1 84.44 95 GLY B C 1
ATOM 1960 O O . GLY B 1 95 ? 2.771 18.859 3.07 1 84.44 95 GLY B O 1
ATOM 1961 N N . VAL B 1 96 ? 4.883 19.75 3.279 1 92.62 96 VAL B N 1
ATOM 1962 C CA . VAL B 1 96 ? 5.242 18.797 4.312 1 92.62 96 VAL B CA 1
ATOM 1963 C C . VAL B 1 96 ? 5.465 19.516 5.641 1 92.62 96 VAL B C 1
ATOM 1965 O O . VAL B 1 96 ? 6.031 20.609 5.668 1 92.62 96 VAL B O 1
ATOM 1968 N N . VAL B 1 97 ? 4.938 19 6.688 1 95.88 97 VAL B N 1
ATOM 1969 C CA . VAL B 1 97 ? 5.289 19.359 8.062 1 95.88 97 VAL B CA 1
ATOM 1970 C C . VAL B 1 97 ? 6.102 18.234 8.695 1 95.88 97 VAL B C 1
ATOM 1972 O O . VAL B 1 97 ? 5.723 17.062 8.617 1 95.88 97 VAL B O 1
ATOM 1975 N N . SER B 1 98 ? 7.254 18.641 9.312 1 97.06 98 SER B N 1
ATOM 1976 C CA . SER B 1 98 ? 8.125 17.609 9.875 1 97.06 98 SER B CA 1
ATOM 1977 C C . SER B 1 98 ? 8.234 17.75 11.391 1 97.06 98 SER B C 1
ATOM 1979 O O . SER B 1 98 ? 8.188 18.859 11.922 1 97.06 98 SER B O 1
ATOM 1981 N N . ARG B 1 99 ? 8.305 16.641 12.008 1 96.31 99 ARG B N 1
ATOM 1982 C CA . ARG B 1 99 ? 8.516 16.578 13.445 1 96.31 99 ARG B CA 1
ATOM 1983 C C . ARG B 1 99 ? 9.555 15.523 13.805 1 96.31 99 ARG B C 1
ATOM 1985 O O . ARG B 1 99 ? 9.578 14.438 13.203 1 96.31 99 ARG B O 1
ATOM 1992 N N . CYS B 1 100 ? 10.352 15.883 14.766 1 96.06 100 CYS B N 1
ATOM 1993 C CA . CYS B 1 100 ? 11.312 14.914 15.305 1 96.06 100 CYS B CA 1
ATOM 1994 C C . CYS B 1 100 ? 10.695 14.117 16.438 1 96.06 100 CYS B C 1
ATOM 1996 O O . CYS B 1 100 ? 10.047 14.68 17.328 1 96.06 100 CYS B O 1
ATOM 1998 N N . VAL B 1 101 ? 10.891 12.812 16.344 1 94.31 101 VAL B N 1
ATOM 1999 C CA . VAL B 1 101 ? 10.414 11.938 17.422 1 94.31 101 VAL B CA 1
ATOM 2000 C C . VAL B 1 101 ? 11.602 11.281 18.109 1 94.31 101 VAL B C 1
ATOM 2002 O O . VAL B 1 101 ? 12.68 11.148 17.531 1 94.31 101 VAL B O 1
ATOM 2005 N N . GLY B 1 102 ? 11.422 10.906 19.344 1 90.06 102 GLY B N 1
ATOM 2006 C CA . GLY B 1 102 ? 12.523 10.375 20.141 1 90.06 102 GLY B CA 1
ATOM 2007 C C . GLY B 1 102 ? 12.945 8.977 19.719 1 90.06 102 GLY B C 1
ATOM 2008 O O . GLY B 1 102 ? 14.078 8.57 19.953 1 90.06 102 GLY B O 1
ATOM 2009 N N . SER B 1 103 ? 12.039 8.195 19.297 1 88.81 103 SER B N 1
ATOM 2010 C CA . SER B 1 103 ? 12.312 6.816 18.891 1 88.81 103 SER B CA 1
ATOM 2011 C C . SER B 1 103 ? 11.422 6.398 17.734 1 88.81 103 SER B C 1
ATOM 2013 O O . SER B 1 103 ? 10.289 6.871 17.594 1 88.81 103 SER B O 1
ATOM 2015 N N . MET B 1 104 ? 12.023 5.555 16.938 1 88.38 104 MET B N 1
ATOM 2016 C CA . MET B 1 104 ? 11.242 5.02 15.82 1 88.38 104 MET B CA 1
ATOM 2017 C C . MET B 1 104 ? 10.781 3.596 16.125 1 88.38 104 MET B C 1
ATOM 2019 O O . MET B 1 104 ? 10.32 2.887 15.227 1 88.38 104 MET B O 1
ATOM 2023 N N . ILE B 1 105 ? 10.891 3.232 17.375 1 84.94 105 ILE B N 1
ATOM 2024 C CA . ILE B 1 105 ? 10.469 1.898 17.781 1 84.94 105 ILE B CA 1
ATOM 2025 C C . ILE B 1 105 ? 8.984 1.915 18.141 1 84.94 105 ILE B C 1
ATOM 2027 O O . ILE B 1 105 ? 8.523 2.826 18.844 1 84.94 105 ILE B O 1
ATOM 2031 N N . GLY B 1 106 ? 8.289 0.891 17.734 1 86.69 106 GLY B N 1
ATOM 2032 C CA . GLY B 1 106 ? 6.855 0.831 18 1 86.69 106 GLY B CA 1
ATOM 2033 C C . GLY B 1 106 ? 6.031 1.654 17.031 1 86.69 106 GLY B C 1
ATOM 2034 O O . GLY B 1 106 ? 5.523 2.719 17.391 1 86.69 106 GLY B O 1
ATOM 2035 N N . THR B 1 107 ? 5.898 1.179 15.938 1 87.25 107 THR B N 1
ATOM 2036 C CA . THR B 1 107 ? 5.277 1.896 14.828 1 87.25 107 THR B CA 1
ATOM 2037 C C . THR B 1 107 ? 3.846 2.293 15.172 1 87.25 107 THR B C 1
ATOM 2039 O O . THR B 1 107 ? 3.43 3.424 14.922 1 87.25 107 THR B O 1
ATOM 2042 N N . ASP B 1 108 ? 3.1 1.442 15.844 1 86.69 108 ASP B N 1
ATOM 2043 C CA . ASP B 1 108 ? 1.699 1.725 16.141 1 86.69 108 ASP B CA 1
ATOM 2044 C C . ASP B 1 108 ? 1.569 2.92 17.094 1 86.69 108 ASP B C 1
ATOM 2046 O O . ASP B 1 108 ? 0.695 3.77 16.906 1 86.69 108 ASP B O 1
ATOM 2050 N N . SER B 1 109 ? 2.461 2.906 18.047 1 90 109 SER B N 1
ATOM 2051 C CA . SER B 1 109 ? 2.451 4.031 18.969 1 90 109 SER B CA 1
ATOM 2052 C C . SER B 1 109 ? 2.814 5.336 18.266 1 90 109 SER B C 1
ATOM 2054 O O . SER B 1 109 ? 2.223 6.383 18.531 1 90 109 SER B O 1
ATOM 2056 N N . ILE B 1 110 ? 3.727 5.25 17.375 1 93.31 110 ILE B N 1
ATOM 2057 C CA . ILE B 1 110 ? 4.164 6.422 16.625 1 93.31 110 ILE B CA 1
ATOM 2058 C C . ILE B 1 110 ? 3.023 6.934 15.758 1 93.31 110 ILE B C 1
ATOM 2060 O O . ILE B 1 110 ? 2.76 8.141 15.711 1 93.31 110 ILE B O 1
ATOM 2064 N N . LEU B 1 111 ? 2.326 6.07 15.156 1 93.62 111 LEU B N 1
ATOM 2065 C CA . LEU B 1 111 ? 1.234 6.449 14.266 1 93.62 111 LEU B CA 1
ATOM 2066 C C . LEU B 1 111 ? 0.069 7.035 15.055 1 93.62 111 LEU B C 1
ATOM 2068 O O . LEU B 1 111 ? -0.604 7.957 14.594 1 93.62 111 LEU B O 1
ATOM 2072 N N . TYR B 1 112 ? -0.131 6.465 16.219 1 92.19 112 TYR B N 1
ATOM 2073 C CA . TYR B 1 112 ? -1.16 7.043 17.078 1 92.19 112 TYR B CA 1
ATOM 2074 C C . TYR B 1 112 ? -0.838 8.492 17.422 1 92.19 112 TYR B C 1
ATOM 2076 O O . TYR B 1 112 ? -1.691 9.375 17.281 1 92.19 112 TYR B O 1
ATOM 2084 N N . ARG B 1 113 ? 0.333 8.734 17.781 1 93.62 113 ARG B N 1
ATOM 2085 C CA . ARG B 1 113 ? 0.75 10.094 18.109 1 93.62 113 ARG B CA 1
ATOM 2086 C C . ARG B 1 113 ? 0.684 11 16.875 1 93.62 113 ARG B C 1
ATOM 2088 O O . ARG B 1 113 ? 0.389 12.195 17 1 93.62 113 ARG B O 1
ATOM 2095 N N . ALA B 1 114 ? 0.978 10.422 15.781 1 96.31 114 ALA B N 1
ATOM 2096 C CA . ALA B 1 114 ? 0.878 11.18 14.539 1 96.31 114 ALA B CA 1
ATOM 2097 C C . ALA B 1 114 ? -0.545 11.68 14.312 1 96.31 114 ALA B C 1
ATOM 2099 O O . ALA B 1 114 ? -0.747 12.828 13.898 1 96.31 114 ALA B O 1
ATOM 2100 N N . THR B 1 115 ? -1.529 10.844 14.625 1 95.88 115 THR B N 1
ATOM 2101 C CA . THR B 1 115 ? -2.916 11.258 14.438 1 95.88 115 THR B CA 1
ATOM 2102 C C . THR B 1 115 ? -3.283 12.367 15.422 1 95.88 115 THR B C 1
ATOM 2104 O O . THR B 1 115 ? -4.078 13.25 15.094 1 95.88 115 THR B O 1
ATOM 2107 N N . GLU B 1 116 ? -2.715 12.289 16.578 1 95.38 116 GLU B N 1
ATOM 2108 C CA . GLU B 1 116 ? -2.93 13.367 17.547 1 95.38 116 GLU B CA 1
ATOM 2109 C C . GLU B 1 116 ? -2.324 14.672 17.047 1 95.38 116 GLU B C 1
ATOM 2111 O O . GLU B 1 116 ? -2.934 15.734 17.188 1 95.38 116 GLU B O 1
ATOM 2116 N N . THR B 1 117 ? -1.162 14.57 16.531 1 96.31 117 THR B N 1
ATOM 2117 C CA . THR B 1 117 ? -0.525 15.742 15.945 1 96.31 117 THR B CA 1
ATOM 2118 C C . THR B 1 117 ? -1.389 16.344 14.836 1 96.31 117 THR B C 1
ATOM 2120 O O . THR B 1 117 ? -1.567 17.547 14.766 1 96.31 117 THR B O 1
ATOM 2123 N N . GLY B 1 118 ? -1.937 15.469 13.977 1 97.06 118 GLY B N 1
ATOM 2124 C CA . GLY B 1 118 ? -2.834 15.93 12.93 1 97.06 118 GLY B CA 1
ATOM 2125 C C . GLY B 1 118 ? -4.062 16.641 13.461 1 97.06 118 GLY B C 1
ATOM 2126 O O . GLY B 1 118 ? -4.504 17.641 12.898 1 97.06 118 GLY B O 1
ATOM 2127 N N . LYS B 1 119 ? -4.582 16.094 14.531 1 97.06 119 LYS B N 1
ATOM 2128 C CA . LYS B 1 119 ? -5.719 16.75 15.188 1 97.06 119 LYS B CA 1
ATOM 2129 C C . LYS B 1 119 ? -5.344 18.141 15.68 1 97.06 119 LYS B C 1
ATOM 2131 O O . LYS B 1 119 ? -6.07 19.109 15.43 1 97.06 119 LYS B O 1
ATOM 2136 N N . ASP B 1 120 ? -4.262 18.172 16.344 1 96.5 120 ASP B N 1
ATOM 2137 C CA . ASP B 1 120 ? -3.812 19.438 16.922 1 96.5 120 ASP B CA 1
ATOM 2138 C C . ASP B 1 120 ? -3.559 20.484 15.844 1 96.5 120 ASP B C 1
ATOM 2140 O O . ASP B 1 120 ? -3.75 21.688 16.078 1 96.5 120 ASP B O 1
ATOM 2144 N N . LEU B 1 121 ? -3.135 20.078 14.688 1 96.5 121 LEU B N 1
ATOM 2145 C CA . LEU B 1 121 ? -2.832 20.984 13.578 1 96.5 121 LEU B CA 1
ATOM 2146 C C . LEU B 1 121 ? -4.102 21.359 12.82 1 96.5 121 LEU B C 1
ATOM 2148 O O . LEU B 1 121 ? -4.059 22.141 11.875 1 96.5 121 LEU B O 1
ATOM 2152 N N . GLY B 1 122 ? -5.215 20.641 13.109 1 97.25 122 GLY B N 1
ATOM 2153 C CA . GLY B 1 122 ? -6.496 20.938 12.484 1 97.25 122 GLY B CA 1
ATOM 2154 C C . GLY B 1 122 ? -6.715 20.172 11.195 1 97.25 122 GLY B C 1
ATOM 2155 O O . GLY B 1 122 ? -7.598 20.516 10.406 1 97.25 122 GLY B O 1
ATOM 2156 N N . TRP B 1 123 ? -5.926 19.172 11.023 1 97.31 123 TRP B N 1
ATOM 2157 C CA . TRP B 1 123 ? -5.996 18.406 9.781 1 97.31 123 TRP B CA 1
ATOM 2158 C C . TRP B 1 123 ? -6.996 17.266 9.898 1 97.31 123 TRP B C 1
ATOM 2160 O O . TRP B 1 123 ? -7.539 16.797 8.891 1 97.31 123 TRP B O 1
ATOM 2170 N N . LEU B 1 124 ? -7.18 16.797 11.156 1 97.12 124 LEU B N 1
ATOM 2171 C CA . LEU B 1 124 ? -7.898 15.547 11.344 1 97.12 124 LEU B CA 1
ATOM 2172 C C . LEU B 1 124 ? -9.07 15.727 12.305 1 97.12 124 LEU B C 1
ATOM 2174 O O . LEU B 1 124 ? -8.945 16.422 13.32 1 97.12 124 LEU B O 1
ATOM 2178 N N . LYS B 1 125 ? -10.117 15.164 11.93 1 97.12 125 LYS B N 1
ATOM 2179 C CA . LYS B 1 125 ? -11.25 14.945 12.82 1 97.12 125 LYS B CA 1
ATOM 2180 C C . LYS B 1 125 ? -11.461 13.453 13.086 1 97.12 125 LYS B C 1
ATOM 2182 O O . LYS B 1 125 ? -10.875 12.609 12.406 1 97.12 125 LYS B O 1
ATOM 2187 N N . LYS B 1 126 ? -12.297 13.172 14.086 1 94.44 126 LYS B N 1
ATOM 2188 C CA . LYS B 1 126 ? -12.633 11.781 14.391 1 94.44 126 LYS B CA 1
ATOM 2189 C C . LYS B 1 126 ? -13.188 11.07 13.164 1 94.44 126 LYS B C 1
ATOM 2191 O O . LYS B 1 126 ? -14.031 11.609 12.453 1 94.44 126 LYS B O 1
ATOM 2196 N N . GLY B 1 127 ? -12.672 9.906 12.922 1 93.94 127 GLY B N 1
ATOM 2197 C CA . GLY B 1 127 ? -13.172 9.094 11.82 1 93.94 127 GLY B CA 1
ATOM 2198 C C . GLY B 1 127 ? -12.414 9.312 10.531 1 93.94 127 GLY B C 1
ATOM 2199 O O . GLY B 1 127 ? -12.539 8.516 9.594 1 93.94 127 GLY B O 1
ATOM 2200 N N . ASP B 1 128 ? -11.625 10.352 10.453 1 96.31 128 ASP B N 1
ATOM 2201 C CA . ASP B 1 128 ? -10.875 10.656 9.234 1 96.31 128 ASP B CA 1
ATOM 2202 C C . ASP B 1 128 ? -9.844 9.57 8.945 1 96.31 128 ASP B C 1
ATOM 2204 O O . ASP B 1 128 ? -9.203 9.047 9.859 1 96.31 128 ASP B O 1
ATOM 2208 N N . ALA B 1 129 ? -9.625 9.258 7.66 1 97 129 ALA B N 1
ATOM 2209 C CA . ALA B 1 129 ? -8.633 8.273 7.23 1 97 129 ALA B CA 1
ATOM 2210 C C . ALA B 1 129 ? -7.246 8.906 7.129 1 97 129 ALA B C 1
ATOM 2212 O O . ALA B 1 129 ? -7.113 10.062 6.727 1 97 129 ALA B O 1
ATOM 2213 N N . VAL B 1 130 ? -6.301 8.117 7.523 1 97.75 130 VAL B N 1
ATOM 2214 C CA . VAL B 1 130 ? -4.891 8.469 7.426 1 97.75 130 VAL B CA 1
ATOM 2215 C C . VAL B 1 130 ? -4.121 7.348 6.73 1 97.75 130 VAL B C 1
ATOM 2217 O O . VAL B 1 130 ? -4.344 6.168 7.008 1 97.75 130 VAL B O 1
ATOM 2220 N N . VAL B 1 131 ? -3.266 7.723 5.797 1 98.25 131 VAL B N 1
ATOM 2221 C CA . VAL B 1 131 ? -2.4 6.746 5.141 1 98.25 131 VAL B CA 1
ATOM 2222 C C . VAL B 1 131 ? -0.963 6.922 5.625 1 98.25 131 VAL B C 1
ATOM 2224 O O . VAL B 1 131 ? -0.429 8.031 5.609 1 98.25 131 VAL B O 1
ATOM 2227 N N . ALA B 1 132 ? -0.405 5.836 6.07 1 97.88 132 ALA B N 1
ATOM 2228 C CA . ALA B 1 132 ? 0.979 5.855 6.539 1 97.88 132 ALA B CA 1
ATOM 2229 C C . ALA B 1 132 ? 1.878 5.027 5.625 1 97.88 132 ALA B C 1
ATOM 2231 O O . ALA B 1 132 ? 1.479 3.961 5.152 1 97.88 132 ALA B O 1
ATOM 2232 N N . VAL B 1 133 ? 3.045 5.504 5.41 1 97.75 133 VAL B N 1
ATOM 2233 C CA . VAL B 1 133 ? 4.043 4.797 4.613 1 97.75 133 VAL B CA 1
ATOM 2234 C C . VAL B 1 133 ? 5.375 4.766 5.359 1 97.75 133 VAL B C 1
ATOM 2236 O O . VAL B 1 133 ? 5.828 5.789 5.875 1 97.75 133 VAL B O 1
ATOM 2239 N N . HIS B 1 134 ? 5.902 3.602 5.531 1 93.56 134 HIS B N 1
ATOM 2240 C CA . HIS B 1 134 ? 7.133 3.447 6.301 1 93.56 134 HIS B CA 1
ATOM 2241 C C . HIS B 1 134 ? 7.809 2.113 5.996 1 93.56 134 HIS B C 1
ATOM 2243 O O . HIS B 1 134 ? 7.238 1.269 5.305 1 93.56 134 HIS B O 1
ATOM 2249 N N . GLY B 1 135 ? 8.984 1.957 6.312 1 87.94 135 GLY B N 1
ATOM 2250 C CA . GLY B 1 135 ? 9.695 0.691 6.246 1 87.94 135 GLY B CA 1
ATOM 2251 C C . GLY B 1 135 ? 9.641 -0.092 7.547 1 87.94 135 GLY B C 1
ATOM 2252 O O . GLY B 1 135 ? 9.188 0.425 8.57 1 87.94 135 GLY B O 1
ATOM 2253 N N . ILE B 1 136 ? 9.617 -1.572 7.547 1 63.72 136 ILE B N 1
ATOM 2254 C CA . ILE B 1 136 ? 9.703 -2.375 8.758 1 63.72 136 ILE B CA 1
ATOM 2255 C C . ILE B 1 136 ? 11.125 -2.334 9.312 1 63.72 136 ILE B C 1
ATOM 2257 O O . ILE B 1 136 ? 11.359 -2.701 10.461 1 63.72 136 ILE B O 1
ATOM 2261 N N . GLN B 1 137 ? 12.117 -2.924 8.539 1 51.47 137 GLN B N 1
ATOM 2262 C CA . GLN B 1 137 ? 13.344 -3.273 9.25 1 51.47 137 GLN B CA 1
ATOM 2263 C C . GLN B 1 137 ? 13.766 -2.16 10.195 1 51.47 137 GLN B C 1
ATOM 2265 O O . GLN B 1 137 ? 14.078 -1.048 9.766 1 51.47 137 GLN B O 1
ATOM 2270 N N . GLU B 1 138 ? 13.312 -2.137 11.445 1 40.59 138 GLU B N 1
ATOM 2271 C CA . GLU B 1 138 ? 14 -1.449 12.531 1 40.59 138 GLU B CA 1
ATOM 2272 C C . GLU B 1 138 ? 15.453 -1.164 12.164 1 40.59 138 GLU B C 1
ATOM 2274 O O . GLU B 1 138 ? 15.969 -0.075 12.43 1 40.59 138 GLU B O 1
ATOM 2279 N N . ALA B 1 139 ? 16.312 -2.156 11.906 1 37.34 139 ALA B N 1
ATOM 2280 C CA . ALA B 1 139 ? 17.766 -1.988 11.906 1 37.34 139 ALA B CA 1
ATOM 2281 C C . ALA B 1 139 ? 18.312 -1.884 10.477 1 37.34 139 ALA B C 1
ATOM 2283 O O . ALA B 1 139 ? 19.516 -1.966 10.258 1 37.34 139 ALA B O 1
ATOM 2284 N N . LYS B 1 140 ? 17.5 -2.102 9.398 1 41.41 140 LYS B N 1
ATOM 2285 C CA . LYS B 1 140 ? 18.219 -1.833 8.156 1 41.41 140 LYS B CA 1
ATOM 2286 C C . LYS B 1 140 ? 17.641 -0.611 7.445 1 41.41 140 LYS B C 1
ATOM 2288 O O . LYS B 1 140 ? 16.469 -0.58 7.109 1 41.41 140 LYS B O 1
ATOM 2293 N N . SER B 1 141 ? 18.094 0.625 7.426 1 42.03 141 SER B N 1
ATOM 2294 C CA . SER B 1 141 ? 17.922 1.928 6.793 1 42.03 141 SER B CA 1
ATOM 2295 C C . SER B 1 141 ? 17.641 1.783 5.301 1 42.03 141 SER B C 1
ATOM 2297 O O . SER B 1 141 ? 18.219 0.921 4.637 1 42.03 141 SER B O 1
ATOM 2299 N N . GLY B 1 142 ? 16.641 2.529 4.59 1 50.19 142 GLY B N 1
ATOM 2300 C CA . GLY B 1 142 ? 16.5 2.654 3.146 1 50.19 142 GLY B CA 1
ATOM 2301 C C . GLY B 1 142 ? 15.445 1.728 2.568 1 50.19 142 GLY B C 1
ATOM 2302 O O . GLY B 1 142 ? 15.398 1.519 1.354 1 50.19 142 GLY B O 1
ATOM 2303 N N . SER B 1 143 ? 14.461 1.146 3.484 1 78.06 143 SER B N 1
ATOM 2304 C CA . SER B 1 143 ? 13.688 0.063 2.887 1 78.06 143 SER B CA 1
ATOM 2305 C C . SER B 1 143 ? 12.188 0.324 3.008 1 78.06 143 SER B C 1
ATOM 2307 O O . SER B 1 143 ? 11.453 -0.501 3.551 1 78.06 143 SER B O 1
ATOM 2309 N N . THR B 1 144 ? 11.648 1.524 2.451 1 92.44 144 THR B N 1
ATOM 2310 C CA . THR B 1 144 ? 10.211 1.773 2.422 1 92.44 144 THR B CA 1
ATOM 2311 C C . THR B 1 144 ? 9.484 0.642 1.703 1 92.44 144 THR B C 1
ATOM 2313 O O . THR B 1 144 ? 9.609 0.487 0.487 1 92.44 144 THR B O 1
ATOM 2316 N N . ASN B 1 145 ? 8.711 -0.101 2.535 1 95.81 145 ASN B N 1
ATOM 2317 C CA . ASN B 1 145 ? 8.055 -1.229 1.88 1 95.81 145 ASN B CA 1
ATOM 2318 C C . ASN B 1 145 ? 6.684 -1.508 2.486 1 95.81 145 ASN B C 1
ATOM 2320 O O . ASN B 1 145 ? 6.094 -2.562 2.24 1 95.81 145 ASN B O 1
ATOM 2324 N N . LEU B 1 146 ? 6.199 -0.528 3.314 1 95.38 146 LEU B N 1
ATOM 2325 C CA . LEU B 1 146 ? 4.918 -0.754 3.973 1 95.38 146 LEU B CA 1
ATOM 2326 C C . LEU B 1 146 ? 3.996 0.447 3.795 1 95.38 146 LEU B C 1
ATOM 2328 O O . LEU B 1 146 ? 4.438 1.594 3.9 1 95.38 146 LEU B O 1
ATOM 2332 N N . LEU B 1 147 ? 2.74 0.13 3.477 1 96.88 147 LEU B N 1
ATOM 2333 C CA . LEU B 1 147 ? 1.635 1.082 3.443 1 96.88 147 LEU B CA 1
ATOM 2334 C C . LEU B 1 147 ? 0.504 0.632 4.363 1 96.88 147 LEU B C 1
ATOM 2336 O O . LEU B 1 147 ? 0.075 -0.522 4.309 1 96.88 147 LEU B O 1
ATOM 2340 N N . LYS B 1 148 ? 0.099 1.531 5.289 1 95.69 148 LYS B N 1
ATOM 2341 C CA . LYS B 1 148 ? -0.965 1.23 6.242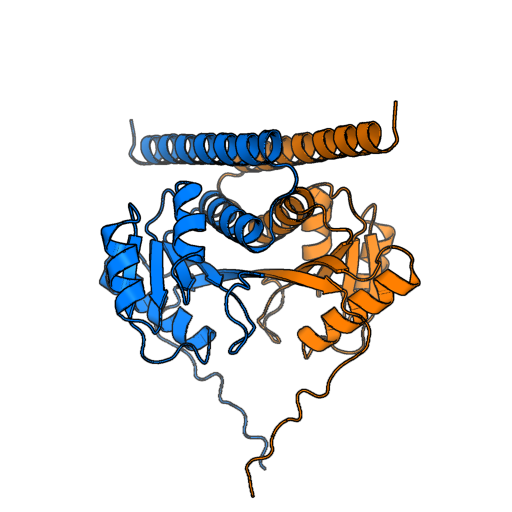 1 95.69 148 LYS B CA 1
ATOM 2342 C C . LYS B 1 148 ? -2.025 2.328 6.246 1 95.69 148 LYS B C 1
ATOM 2344 O O . LYS B 1 148 ? -1.696 3.516 6.234 1 95.69 148 LYS B O 1
ATOM 2349 N N . VAL B 1 149 ? -3.299 1.901 6.215 1 97.19 149 VAL B N 1
ATOM 2350 C CA . VAL B 1 149 ? -4.391 2.852 6.383 1 97.19 149 VAL B CA 1
ATOM 2351 C C . VAL B 1 149 ? -4.949 2.752 7.801 1 97.19 149 VAL B C 1
ATOM 2353 O O . VAL B 1 149 ? -5.176 1.651 8.305 1 97.19 149 VAL B O 1
ATOM 2356 N N . LEU B 1 150 ? -5.094 3.883 8.461 1 94.31 150 LEU B N 1
ATOM 2357 C CA . LEU B 1 150 ? -5.727 3.938 9.773 1 94.31 150 LEU B CA 1
ATOM 2358 C C . LEU B 1 150 ? -6.758 5.055 9.836 1 94.31 150 LEU B C 1
ATOM 2360 O O . LEU B 1 150 ? -6.895 5.832 8.883 1 94.31 150 LEU B O 1
ATOM 2364 N N . ARG B 1 151 ? -7.496 5.031 10.859 1 92.75 151 ARG B N 1
ATOM 2365 C CA . ARG B 1 151 ? -8.492 6.07 11.094 1 92.75 151 ARG B CA 1
ATOM 2366 C C . ARG B 1 151 ? -8.312 6.711 12.469 1 92.75 151 ARG B C 1
ATOM 2368 O O . ARG B 1 151 ? -7.941 6.031 13.43 1 92.75 151 ARG B O 1
ATOM 2375 N N . ARG B 1 152 ? -8.555 7.926 12.453 1 89.94 152 ARG B N 1
ATOM 2376 C CA . ARG B 1 152 ? -8.492 8.602 13.742 1 89.94 152 ARG B CA 1
ATOM 2377 C C . ARG B 1 152 ? -9.648 8.172 14.641 1 89.94 152 ARG B C 1
ATOM 2379 O O . ARG B 1 152 ? -10.812 8.273 14.25 1 89.94 152 ARG B O 1
ATOM 2386 N N . VAL B 1 153 ? -9.266 7.531 15.797 1 82.88 153 VAL B N 1
ATOM 2387 C CA . VAL B 1 153 ? -10.297 7.129 16.75 1 82.88 153 VAL B CA 1
ATOM 2388 C C . VAL B 1 153 ? -10.281 8.07 17.953 1 82.88 153 VAL B C 1
ATOM 2390 O O . VAL B 1 153 ? -9.297 8.773 18.188 1 82.88 153 VAL B O 1
ATOM 2393 N N . SER B 1 154 ? -11.492 8.234 18.469 1 66.44 154 SER B N 1
ATOM 2394 C CA . SER B 1 154 ? -11.562 9.055 19.672 1 66.44 154 SER B CA 1
ATOM 2395 C C . SER B 1 154 ? -10.727 8.461 20.797 1 66.44 154 SER B C 1
ATOM 2397 O O . SER B 1 154 ? -10.477 7.254 20.828 1 66.44 154 SER B O 1
ATOM 2399 N N . ALA B 1 155 ? -9.922 9.172 21.359 1 55.47 155 ALA B N 1
ATOM 2400 C CA . ALA B 1 155 ? -9.078 8.812 22.5 1 55.47 155 ALA B CA 1
ATOM 2401 C C . ALA B 1 155 ? -9.742 7.75 23.359 1 55.47 155 ALA B C 1
ATOM 2403 O O . ALA B 1 155 ? -9.258 7.434 24.453 1 55.47 155 ALA B O 1
ATOM 2404 N N . GLN B 1 156 ? -10.977 7.191 23.094 1 45.16 156 GLN B N 1
ATOM 2405 C CA . GLN B 1 156 ? -11.305 6.285 24.188 1 45.16 156 GLN B CA 1
ATOM 2406 C C . GLN B 1 156 ? -10.438 5.031 24.141 1 45.16 156 GLN B C 1
ATOM 2408 O O . GLN B 1 156 ? -10.609 4.18 23.266 1 45.16 156 GLN B O 1
ATOM 2413 N N . LEU B 1 157 ? -9.156 5.137 24.109 1 39.69 157 LEU B N 1
ATOM 2414 C CA . LEU B 1 157 ? -8.305 3.959 24.219 1 39.69 157 LEU B CA 1
ATOM 2415 C C . LEU B 1 157 ? -8.961 2.893 25.094 1 39.69 157 LEU B C 1
ATOM 2417 O O . LEU B 1 157 ? -9.156 3.1 26.297 1 39.69 157 LEU B O 1
ATOM 2421 N N . SER B 1 158 ? -9.969 2.252 24.766 1 35.75 158 SER B N 1
ATOM 2422 C CA . SER B 1 158 ? -10.133 1.085 25.625 1 35.75 158 SER B CA 1
ATOM 2423 C C . SER B 1 158 ? -8.836 0.3 25.75 1 35.75 158 SER B C 1
ATOM 2425 O O . SER B 1 158 ? -8.047 0.24 24.797 1 35.75 158 SER B O 1
ATOM 2427 N N . PRO B 1 159 ? -8.219 0.085 27.016 1 33.03 159 PRO B N 1
ATOM 2428 C CA . PRO B 1 159 ? -7.152 -0.868 27.312 1 33.03 159 PRO B CA 1
ATOM 2429 C C . PRO B 1 159 ? -7.312 -2.193 26.578 1 33.03 159 PRO B C 1
ATOM 2431 O O . PRO B 1 159 ? -8.352 -2.85 26.688 1 33.03 159 PRO B O 1
ATOM 2434 N N . VAL B 1 160 ? -7.238 -2.469 25.484 1 30.33 160 VAL B N 1
ATOM 2435 C CA . VAL B 1 160 ? -6.926 -3.887 25.328 1 30.33 160 VAL B CA 1
ATOM 2436 C C . VAL B 1 160 ? -5.926 -4.316 26.391 1 30.33 160 VAL B C 1
ATOM 2438 O O . VAL B 1 160 ? -4.777 -3.865 26.406 1 30.33 160 VAL B O 1
ATOM 2441 N N . ALA B 1 161 ? -6.344 -4.5 27.641 1 30.86 161 ALA B N 1
ATOM 2442 C CA . ALA B 1 161 ? -5.684 -5.215 28.734 1 30.86 161 ALA B CA 1
ATOM 2443 C C . ALA B 1 161 ? -4.844 -6.371 28.203 1 30.86 161 ALA B C 1
ATOM 2445 O O . ALA B 1 161 ? -5.336 -7.203 27.438 1 30.86 161 ALA B O 1
ATOM 2446 N N . LEU B 1 162 ? -3.623 -6.199 28 1 28.81 162 LEU B N 1
ATOM 2447 C CA . LEU B 1 162 ? -2.65 -7.285 27.969 1 28.81 162 LEU B CA 1
ATOM 2448 C C . LEU B 1 162 ? -3.051 -8.398 28.938 1 28.81 162 LEU B C 1
ATOM 2450 O O . LEU B 1 162 ? -3.043 -8.211 30.156 1 28.81 162 LEU B O 1
ATOM 2454 N N . LYS B 1 163 ? -4.133 -9.078 28.875 1 28.28 163 LYS B N 1
ATOM 2455 C CA . LYS B 1 163 ? -4.395 -10.281 29.656 1 28.28 163 LYS B CA 1
ATOM 2456 C C . LYS B 1 163 ? -3.119 -11.094 29.859 1 28.28 163 LYS B C 1
ATOM 2458 O O . LYS B 1 163 ? -2.467 -11.492 28.891 1 28.28 163 LYS B O 1
ATOM 2463 N N . SER B 1 164 ? -2.287 -10.688 30.922 1 26.31 164 SER B N 1
ATOM 2464 C CA . SER B 1 164 ? -1.429 -11.578 31.688 1 26.31 164 SER B CA 1
ATOM 2465 C C . SER B 1 164 ? -2.137 -12.891 32 1 26.31 164 SER B C 1
ATOM 2467 O O . SER B 1 164 ? -3.068 -12.922 32.812 1 26.31 164 SER B O 1
ATOM 2469 N N . SER B 1 165 ? -2.709 -13.578 31.156 1 24.88 165 SER B N 1
ATOM 2470 C CA . SER B 1 165 ? -3.18 -14.875 31.641 1 24.88 165 SER B CA 1
ATOM 2471 C C . SER B 1 165 ? -2.08 -15.617 32.375 1 24.88 165 SER B C 1
ATOM 2473 O O . SER B 1 165 ? -1.986 -16.844 32.281 1 24.88 165 SER B O 1
ATOM 2475 N N . TYR B 1 166 ? -0.949 -14.977 32.844 1 22.59 166 TYR B N 1
ATOM 2476 C CA . TYR B 1 166 ? -0.227 -15.859 33.75 1 22.59 166 TYR B CA 1
ATOM 2477 C C . TYR B 1 166 ? -0.964 -16 35.094 1 22.59 166 TYR B C 1
ATOM 2479 O O . TYR B 1 166 ? -0.461 -16.625 36 1 22.59 166 TYR B O 1
ATOM 2487 N N . MET B 1 167 ? -2.285 -15.891 35.219 1 20.41 167 MET B N 1
ATOM 2488 C CA . MET B 1 167 ? -2.51 -16.531 36.5 1 20.41 167 MET B CA 1
ATOM 2489 C C . MET B 1 167 ? -2.396 -18.047 36.406 1 20.41 167 MET B C 1
ATOM 2491 O O . MET B 1 167 ? -2.805 -18.625 35.375 1 20.41 167 MET B O 1
#

Organism: Phytophthora infestans (NCBI:txid4787)